Protein AF-A0A5J4QB96-F1 (afdb_monomer)

Foldseek 3Di:
DPCVPVDDLLVLLLQQLADFEPVCCVVPVDHRDYPVCLVVSCVSCVVVVFAFPDDPRTGTFGDLNNLVVVLVVLLCVLLVLLLVCCVVVLDDLVRSCCLLCLLDDPVVVVVLVVVCVVVVDSNVSSVVSSVVLSVVSNVQLVVLSVVCVVCSVVSNDDDHSLCPGDPSNNVSSVVSVVCCVPGPCPDPVNVVVVVLVCVLLVVQLVLQLVLLVCVVDPSSVVNVVPQDPVQPLVDPDSVSNSVSSVVRSVPDDPVRSVVVSCVVVVVDDPDD

Nearest PDB structures (foldseek):
  7tu0-assembly1_A-2  TM=8.876E-01  e=1.861E-13  Leeuwenhoekiella blandensis MED217
  7tu3-assembly1_A-2  TM=8.914E-01  e=2.725E-13  Leeuwenhoekiella blandensis MED217
  7tu2-assembly1_A-2  TM=8.837E-01  e=3.297E-13  Leeuwenhoekiella blandensis MED217
  7tu4-assembly1_B  TM=8.852E-01  e=8.152E-13  Leeuwenhoekiella blandensis MED217
  7tu2-assembly1_C-2  TM=8.943E-01  e=1.666E-12  Leeuwenhoekiella blandensis MED217

Organism: NCBI:txid433724

Structure (mmCIF, N/CA/C/O backbone):
data_AF-A0A5J4QB96-F1
#
_entry.id   AF-A0A5J4QB96-F1
#
loop_
_atom_site.group_PDB
_atom_site.id
_atom_site.type_symbol
_atom_site.label_atom_id
_atom_site.label_alt_id
_atom_site.label_comp_id
_atom_site.label_asym_id
_atom_site.label_entity_id
_atom_site.label_seq_id
_atom_site.pdbx_PDB_ins_code
_atom_site.Cartn_x
_atom_site.Cartn_y
_atom_site.Cartn_z
_atom_site.occupancy
_atom_site.B_iso_or_equiv
_atom_site.auth_seq_id
_atom_site.auth_comp_id
_atom_site.auth_asym_id
_atom_site.auth_atom_id
_atom_site.pdbx_PDB_model_num
ATOM 1 N N . ARG A 1 1 ? 14.799 -15.081 -15.236 1.00 65.19 1 ARG A N 1
ATOM 2 C CA . ARG A 1 1 ? 14.254 -16.469 -15.200 1.00 65.19 1 ARG A CA 1
ATOM 3 C C . ARG A 1 1 ? 12.841 -16.424 -15.774 1.00 65.19 1 ARG A C 1
ATOM 5 O O . ARG A 1 1 ? 12.108 -15.531 -15.367 1.00 65.19 1 ARG A O 1
ATOM 12 N N . LYS A 1 2 ? 12.456 -17.308 -16.711 1.00 74.94 2 LYS A N 1
ATOM 13 C CA . LYS A 1 2 ? 11.069 -17.323 -17.225 1.00 74.94 2 LYS A CA 1
ATOM 14 C C . LYS A 1 2 ? 10.100 -17.589 -16.063 1.00 74.94 2 LYS A C 1
ATOM 16 O O . LYS A 1 2 ? 10.337 -18.520 -15.301 1.00 74.94 2 LYS A O 1
ATOM 21 N N . GLY A 1 3 ? 9.071 -16.753 -15.917 1.00 73.81 3 GLY A N 1
ATOM 22 C CA . GLY A 1 3 ? 8.056 -16.867 -14.859 1.00 73.81 3 GLY A CA 1
ATOM 23 C C . GLY A 1 3 ? 8.421 -16.263 -13.495 1.00 73.81 3 GLY A C 1
ATOM 24 O O . GLY A 1 3 ? 7.620 -16.364 -12.570 1.00 73.81 3 GLY A O 1
ATOM 25 N N . GLY A 1 4 ? 9.592 -15.630 -13.340 1.00 85.81 4 GLY A N 1
ATOM 26 C CA . GLY A 1 4 ? 9.966 -14.948 -12.091 1.00 85.81 4 GLY A CA 1
ATOM 27 C C . GLY A 1 4 ? 9.923 -15.873 -10.866 1.00 85.81 4 GLY A C 1
ATOM 28 O O . GLY A 1 4 ? 10.637 -16.875 -10.828 1.00 85.81 4 GLY A O 1
ATOM 29 N N . PHE A 1 5 ? 9.088 -15.528 -9.879 1.00 87.50 5 PHE A N 1
ATOM 30 C CA . PHE A 1 5 ? 8.852 -16.320 -8.661 1.00 87.50 5 PHE A CA 1
ATOM 31 C C . PHE A 1 5 ? 7.922 -17.530 -8.856 1.00 87.50 5 PHE A C 1
ATOM 33 O O . PHE A 1 5 ? 7.847 -18.361 -7.958 1.00 87.50 5 PHE A O 1
ATOM 40 N N . ALA A 1 6 ? 7.226 -17.638 -9.995 1.00 88.75 6 ALA A N 1
ATOM 41 C CA . ALA A 1 6 ? 6.306 -18.736 -10.318 1.00 88.75 6 ALA A CA 1
ATOM 42 C C . ALA A 1 6 ? 5.263 -19.024 -9.213 1.00 88.75 6 ALA A C 1
ATOM 44 O O . ALA A 1 6 ? 5.075 -20.162 -8.785 1.00 88.75 6 ALA A O 1
ATOM 45 N N . MET A 1 7 ? 4.593 -17.971 -8.734 1.00 93.44 7 MET A N 1
ATOM 46 C CA . MET A 1 7 ? 3.523 -18.083 -7.737 1.00 93.44 7 MET A CA 1
ATOM 47 C C . MET A 1 7 ? 2.232 -18.649 -8.340 1.00 93.44 7 MET A C 1
ATOM 49 O O . MET A 1 7 ? 2.033 -18.629 -9.556 1.00 93.44 7 MET A O 1
ATOM 53 N N . THR A 1 8 ? 1.321 -19.113 -7.479 1.00 95.94 8 THR A N 1
ATOM 54 C CA . THR A 1 8 ? -0.014 -19.535 -7.926 1.00 95.94 8 THR A CA 1
ATOM 55 C C . THR A 1 8 ? -0.787 -18.359 -8.521 1.00 95.94 8 THR A C 1
ATOM 57 O O . THR A 1 8 ? -0.638 -17.213 -8.088 1.00 95.94 8 THR A O 1
ATOM 60 N N . TYR A 1 9 ? -1.651 -18.640 -9.494 1.00 97.12 9 TYR A N 1
ATOM 61 C CA . TYR A 1 9 ? -2.444 -17.606 -10.156 1.00 97.12 9 TYR A CA 1
ATOM 62 C C . TYR A 1 9 ? -3.369 -16.877 -9.186 1.00 97.12 9 TYR A C 1
ATOM 64 O O . TYR A 1 9 ? -3.455 -15.654 -9.246 1.00 97.12 9 TYR A O 1
ATOM 72 N N . SER A 1 10 ? -3.986 -17.583 -8.235 1.00 96.88 10 SER A N 1
ATOM 73 C CA . SER A 1 10 ? -4.825 -16.953 -7.210 1.00 96.88 10 SER A CA 1
ATOM 74 C C . SER A 1 10 ? -4.034 -15.960 -6.353 1.00 96.88 10 SER A C 1
ATOM 76 O O . SER A 1 10 ? -4.537 -14.877 -6.063 1.00 96.88 10 SER A O 1
ATOM 78 N N . THR A 1 11 ? -2.779 -16.276 -6.000 1.00 96.75 11 THR A N 1
ATOM 79 C CA . THR A 1 11 ? -1.895 -15.330 -5.300 1.00 96.75 11 THR A CA 1
ATOM 80 C C . THR A 1 11 ? -1.638 -14.090 -6.156 1.00 96.75 11 THR A C 1
ATOM 82 O O . THR A 1 11 ? -1.860 -12.977 -5.681 1.00 96.75 11 THR A O 1
ATOM 85 N N . LEU A 1 12 ? -1.244 -14.265 -7.424 1.00 96.44 12 LEU A N 1
ATOM 86 C CA . LEU A 1 12 ? -0.987 -13.152 -8.349 1.00 96.44 12 LEU A CA 1
ATOM 87 C C . LEU A 1 12 ? -2.226 -12.269 -8.536 1.00 96.44 12 LEU A C 1
ATOM 89 O O . LEU A 1 12 ? -2.142 -11.054 -8.417 1.00 96.44 12 LEU A O 1
ATOM 93 N N . ALA A 1 13 ? -3.395 -12.863 -8.760 1.00 97.12 13 ALA A N 1
ATOM 94 C CA . ALA A 1 13 ? -4.631 -12.114 -8.941 1.00 97.12 13 ALA A CA 1
ATOM 95 C C . ALA A 1 13 ? -5.070 -11.377 -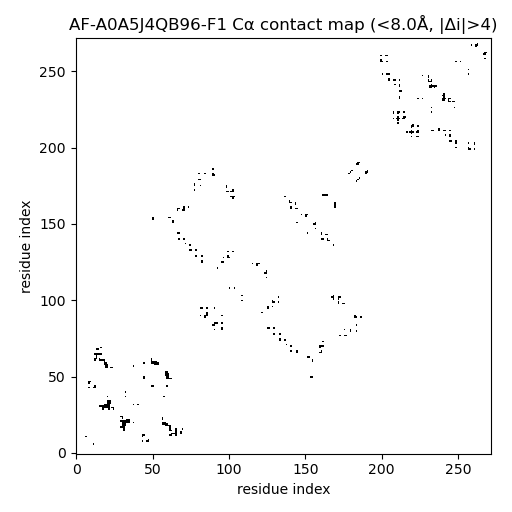7.666 1.00 97.12 13 ALA A C 1
ATOM 97 O O . ALA A 1 13 ? -5.629 -10.286 -7.753 1.00 97.12 13 ALA A O 1
ATOM 98 N N . SER A 1 14 ? -4.797 -11.936 -6.480 1.00 97.00 14 SER A N 1
ATOM 99 C CA . SER A 1 14 ? -5.191 -11.327 -5.203 1.00 97.00 14 SER A CA 1
ATOM 100 C C . SER A 1 14 ? -4.409 -10.063 -4.832 1.00 97.00 14 SER A C 1
ATOM 102 O O . SER A 1 14 ? -4.922 -9.254 -4.062 1.00 97.00 14 SER A O 1
ATOM 104 N N . ILE A 1 15 ? -3.207 -9.865 -5.387 1.00 95.81 15 ILE A N 1
ATOM 105 C CA . ILE A 1 15 ? -2.390 -8.665 -5.138 1.00 95.81 15 ILE A CA 1
ATOM 106 C C . ILE A 1 15 ? -2.622 -7.555 -6.175 1.00 95.81 15 ILE A C 1
ATOM 108 O O . ILE A 1 15 ? -2.236 -6.408 -5.954 1.00 95.81 15 ILE A O 1
ATOM 112 N N . VAL A 1 16 ? -3.286 -7.853 -7.299 1.00 96.31 16 VAL A N 1
ATOM 113 C CA . VAL A 1 16 ? -3.566 -6.861 -8.347 1.00 96.31 16 VAL A CA 1
ATOM 114 C C . VAL A 1 16 ? -4.832 -6.070 -8.001 1.00 96.31 16 VAL A C 1
ATOM 116 O O . VAL A 1 16 ? -5.947 -6.384 -8.419 1.00 96.31 16 VAL A O 1
ATOM 119 N N . LYS A 1 17 ? -4.641 -4.989 -7.236 1.00 94.94 17 LYS A N 1
ATOM 120 C CA . LYS A 1 17 ? -5.702 -4.071 -6.772 1.00 94.94 17 LYS A CA 1
ATOM 121 C C . LYS A 1 17 ? -6.470 -3.380 -7.909 1.00 94.94 17 LYS A C 1
ATOM 123 O O . LYS A 1 17 ? -7.664 -3.086 -7.793 1.00 94.94 17 LYS A O 1
ATOM 128 N N . TYR A 1 18 ? -5.780 -3.117 -9.013 1.00 95.12 18 TYR A N 1
ATOM 129 C CA . TYR A 1 18 ? -6.282 -2.380 -10.170 1.00 95.12 18 TYR A CA 1
ATOM 130 C C . TYR A 1 18 ? -6.051 -3.216 -11.433 1.00 95.12 18 TYR A C 1
ATOM 132 O O . TYR A 1 18 ? -5.072 -2.984 -12.122 1.00 95.12 18 TYR A O 1
ATOM 140 N N . PRO A 1 19 ? -6.885 -4.227 -11.733 1.00 95.38 19 PRO A N 1
ATOM 141 C CA . PRO A 1 19 ? -6.618 -5.234 -12.770 1.00 95.38 19 PRO A CA 1
ATOM 142 C C . PRO A 1 19 ? -6.829 -4.697 -14.193 1.00 95.38 19 PRO A C 1
ATOM 144 O O . PRO A 1 19 ? -7.669 -5.175 -14.959 1.00 95.38 19 PRO A O 1
ATOM 147 N N . PHE A 1 20 ? -6.070 -3.666 -14.542 1.00 94.75 20 PHE A N 1
ATOM 148 C CA . PHE A 1 20 ? -6.093 -3.018 -15.834 1.00 94.75 20 PHE A CA 1
ATOM 149 C C . PHE A 1 20 ? -4.745 -2.398 -16.198 1.00 94.75 20 PHE A C 1
ATOM 151 O O . PHE A 1 20 ? -3.929 -2.074 -15.331 1.00 94.75 20 PHE A O 1
ATOM 158 N N . SER A 1 21 ? -4.556 -2.262 -17.509 1.00 95.00 21 SER A N 1
ATOM 159 C CA . SER A 1 21 ? -3.314 -1.830 -18.146 1.00 95.00 21 SER A CA 1
ATOM 160 C C . SER A 1 21 ? -2.963 -0.378 -17.835 1.00 95.00 21 SER A C 1
ATOM 162 O O . SER A 1 21 ? -3.843 0.485 -17.752 1.00 95.00 21 SER A O 1
ATOM 164 N N . SER A 1 22 ? -1.661 -0.094 -17.774 1.00 93.62 22 SER A N 1
ATOM 165 C CA . SER A 1 22 ? -1.110 1.262 -17.702 1.00 93.62 22 SER A CA 1
ATOM 166 C C . SER A 1 22 ? -1.574 2.172 -18.845 1.00 93.62 22 SER A C 1
ATOM 168 O O . SER A 1 22 ? -1.573 3.386 -18.678 1.00 93.62 22 SER A O 1
ATOM 170 N N . CYS A 1 23 ? -2.044 1.637 -19.979 1.00 90.38 23 CYS A N 1
ATOM 171 C CA . CYS A 1 23 ? -2.667 2.441 -21.040 1.00 90.38 23 CYS A CA 1
ATOM 172 C C . CYS A 1 23 ? -3.937 3.187 -20.595 1.00 90.38 23 CYS A C 1
ATOM 174 O O . CYS A 1 23 ? -4.327 4.159 -21.230 1.00 90.38 23 CYS A O 1
ATOM 176 N N . LEU A 1 24 ? -4.603 2.751 -19.520 1.00 86.25 24 LEU A N 1
ATOM 177 C CA . LEU A 1 24 ? -5.760 3.458 -18.954 1.00 86.25 24 LEU A CA 1
ATOM 178 C C . LEU A 1 24 ? -5.365 4.523 -17.930 1.00 86.25 24 LEU A C 1
ATOM 180 O O . LEU A 1 24 ? -6.243 5.230 -17.429 1.00 86.25 24 LEU A O 1
ATOM 184 N N . ALA A 1 25 ? -4.070 4.654 -17.628 1.00 81.31 25 ALA A N 1
ATOM 185 C CA . ALA A 1 25 ? -3.594 5.535 -16.573 1.00 81.31 25 ALA A CA 1
ATOM 186 C C . ALA A 1 25 ? -3.771 7.034 -16.892 1.00 81.31 25 ALA A C 1
ATOM 188 O O . ALA A 1 25 ? -3.778 7.861 -15.986 1.00 81.31 25 ALA A O 1
ATOM 189 N N . GLU A 1 26 ? -3.979 7.406 -18.161 1.00 72.25 26 GLU A N 1
ATOM 190 C CA . GLU A 1 26 ? -4.252 8.803 -18.545 1.00 72.25 26 GLU A CA 1
ATOM 191 C C . GLU A 1 26 ? -5.552 9.339 -17.926 1.00 72.25 26 GLU A C 1
ATOM 193 O O . GLU A 1 26 ? -5.624 10.498 -17.529 1.00 72.25 26 GLU A O 1
ATOM 198 N N . ASN A 1 27 ? -6.571 8.481 -17.802 1.00 71.44 27 ASN A N 1
ATOM 199 C CA . ASN A 1 27 ? -7.873 8.836 -17.226 1.00 71.44 27 ASN A CA 1
ATOM 200 C C . ASN A 1 27 ? -8.067 8.281 -15.805 1.00 71.44 27 ASN A C 1
ATOM 202 O O . ASN A 1 27 ? -9.060 8.595 -15.146 1.00 71.44 27 ASN A O 1
ATOM 206 N N . GLN A 1 28 ? -7.156 7.424 -15.335 1.00 74.56 28 GLN A N 1
ATOM 207 C CA . GLN A 1 28 ? -7.205 6.795 -14.017 1.00 74.56 28 GLN A CA 1
ATOM 208 C C . GLN A 1 28 ? -5.838 6.889 -13.342 1.00 74.56 28 GLN A C 1
ATOM 210 O O . GLN A 1 28 ? -4.862 6.359 -13.840 1.00 74.56 28 GLN A O 1
ATOM 215 N N . LEU A 1 29 ? -5.754 7.481 -12.151 1.00 81.31 29 LEU A N 1
ATOM 216 C CA . LEU A 1 29 ? -4.469 7.718 -11.469 1.00 81.31 29 LEU A CA 1
ATOM 217 C C . LEU A 1 29 ? -3.675 6.450 -11.083 1.00 81.31 29 LEU A C 1
ATOM 219 O O . LEU A 1 29 ? -2.564 6.558 -10.572 1.00 81.31 29 LEU A O 1
ATOM 223 N N . LYS A 1 30 ? -4.244 5.253 -11.243 1.00 92.25 30 LYS A N 1
ATOM 224 C CA . LYS A 1 30 ? -3.665 3.978 -10.795 1.00 92.25 30 LYS A CA 1
ATOM 225 C C . LYS A 1 30 ? -3.877 2.919 -11.863 1.00 92.25 30 LYS A C 1
ATOM 227 O O . LYS A 1 30 ? -4.823 3.044 -12.621 1.00 92.25 30 LYS A O 1
ATOM 232 N N . PHE A 1 31 ? -3.045 1.886 -11.882 1.00 95.12 31 PHE A N 1
ATOM 233 C CA . PHE A 1 31 ? -3.137 0.702 -12.744 1.00 95.12 31 PHE A CA 1
ATOM 234 C C . PHE A 1 31 ? -2.452 -0.477 -12.034 1.00 95.12 31 PHE A C 1
ATOM 236 O O . PHE A 1 31 ? -1.850 -0.283 -10.976 1.00 95.12 31 PHE A O 1
ATOM 243 N N . GLY A 1 32 ? -2.583 -1.696 -12.557 1.00 95.31 32 GLY A N 1
ATOM 244 C CA . GLY A 1 32 ? -2.070 -2.904 -11.888 1.00 95.31 32 GLY A CA 1
ATOM 245 C C . GLY A 1 32 ? -0.970 -3.637 -12.634 1.00 95.31 32 GLY A C 1
ATOM 246 O O . GLY A 1 32 ? -0.305 -4.475 -12.034 1.00 95.31 32 GLY A O 1
ATOM 247 N N . PHE A 1 33 ? -0.785 -3.349 -13.919 1.00 95.06 33 PHE A N 1
ATOM 248 C CA . PHE A 1 33 ? 0.274 -3.935 -14.736 1.00 95.06 33 PHE A CA 1
ATOM 249 C C . PHE A 1 33 ? 0.631 -3.013 -15.904 1.00 95.06 33 PHE A C 1
ATOM 251 O O . PHE A 1 33 ? -0.227 -2.279 -16.409 1.00 95.06 33 PHE A O 1
ATOM 258 N N . PHE A 1 34 ? 1.896 -3.043 -16.325 1.00 95.19 34 PHE A N 1
ATOM 259 C CA . PHE A 1 34 ? 2.334 -2.338 -17.524 1.00 95.19 34 PHE A CA 1
ATOM 260 C C . PHE A 1 34 ? 1.876 -3.070 -18.790 1.00 95.19 34 PHE A C 1
ATOM 262 O O . PHE A 1 34 ? 1.412 -4.212 -18.742 1.00 95.19 34 PHE A O 1
ATOM 269 N N . THR A 1 35 ? 2.017 -2.414 -19.942 1.00 93.50 35 THR A N 1
ATOM 270 C CA . THR A 1 35 ? 1.703 -3.019 -21.245 1.00 93.50 35 THR A CA 1
ATOM 271 C C . THR A 1 35 ? 2.535 -4.271 -21.527 1.00 93.50 35 THR A C 1
ATOM 273 O O . THR A 1 35 ? 2.031 -5.213 -22.132 1.00 93.50 35 THR A O 1
ATOM 276 N N . SER A 1 36 ? 3.776 -4.323 -21.040 1.00 93.12 36 SER A N 1
ATOM 277 C CA . SER A 1 36 ? 4.671 -5.490 -21.100 1.00 93.12 36 SER A CA 1
ATOM 278 C C . SER A 1 36 ? 4.141 -6.718 -20.347 1.00 93.12 36 SER A C 1
ATOM 280 O O . SER A 1 36 ? 4.423 -7.849 -20.745 1.00 93.12 36 SER A O 1
ATOM 282 N N . GLU A 1 37 ? 3.310 -6.531 -19.318 1.00 94.19 37 GLU A N 1
ATOM 283 C CA . GLU A 1 37 ? 2.705 -7.620 -18.544 1.00 94.19 37 GLU A CA 1
ATOM 284 C C . GLU A 1 37 ? 1.277 -7.988 -18.985 1.00 94.19 37 GLU A C 1
ATOM 286 O O . GLU A 1 37 ? 0.687 -8.908 -18.412 1.00 94.19 37 GLU A O 1
ATOM 291 N N . GLU A 1 38 ? 0.708 -7.343 -20.011 1.00 94.62 38 GLU A N 1
ATOM 292 C CA . GLU A 1 38 ? -0.684 -7.577 -20.432 1.00 94.62 38 GLU A CA 1
ATOM 293 C C . GLU A 1 38 ? -0.981 -9.037 -20.785 1.00 94.62 38 GLU A C 1
ATOM 295 O O . GLU A 1 38 ? -2.008 -9.576 -20.368 1.00 94.62 38 GLU A O 1
ATOM 300 N N . ASP A 1 39 ? -0.102 -9.687 -21.549 1.00 94.38 39 ASP A N 1
ATOM 301 C CA . ASP A 1 39 ? -0.280 -11.092 -21.931 1.00 94.38 39 ASP A CA 1
ATOM 302 C C . ASP A 1 39 ? -0.139 -12.023 -20.717 1.00 94.38 39 ASP A C 1
ATOM 304 O O . ASP A 1 39 ? -0.901 -12.981 -20.570 1.00 94.38 39 ASP A O 1
ATOM 308 N N . SER A 1 40 ? 0.788 -11.707 -19.806 1.00 94.56 40 SER A N 1
ATOM 309 C CA . SER A 1 40 ? 0.992 -12.471 -18.571 1.00 94.56 40 SER A CA 1
ATOM 310 C C . SER A 1 40 ? -0.230 -12.383 -17.658 1.00 94.56 40 SER A C 1
ATOM 312 O O . SER A 1 40 ? -0.713 -13.406 -17.171 1.00 94.56 40 SER A O 1
ATOM 314 N N . PHE A 1 41 ? -0.773 -11.180 -17.453 1.00 95.81 41 PHE A N 1
ATOM 315 C CA . PHE A 1 41 ? -1.965 -11.002 -16.629 1.00 95.81 41 PHE A CA 1
ATOM 316 C C . PHE A 1 41 ? -3.217 -11.574 -17.296 1.00 95.81 41 PHE A C 1
ATOM 318 O O . PHE A 1 41 ? -4.050 -12.155 -16.608 1.00 95.81 41 PHE A O 1
ATOM 325 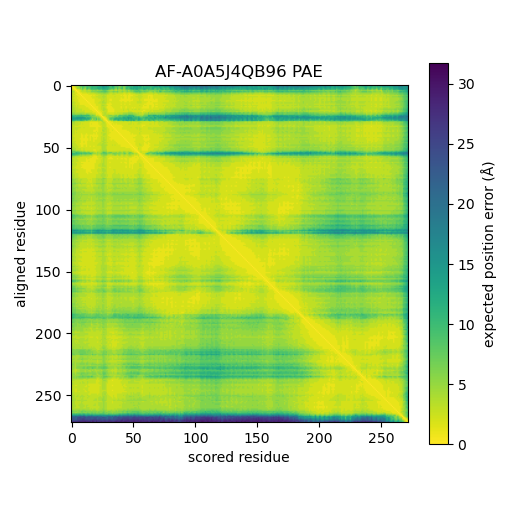N N . ARG A 1 42 ? -3.343 -11.478 -18.628 1.00 96.31 42 ARG A N 1
ATOM 326 C CA . ARG A 1 42 ? -4.429 -12.125 -19.382 1.00 96.31 42 ARG A CA 1
ATOM 327 C C . ARG A 1 42 ? -4.463 -13.629 -19.132 1.00 96.31 42 ARG A C 1
ATOM 329 O O . ARG A 1 42 ? -5.525 -14.146 -18.829 1.00 96.31 42 ARG A O 1
ATOM 336 N N . CYS A 1 43 ? -3.310 -14.295 -19.171 1.00 95.94 43 CYS A N 1
ATOM 337 C CA . CYS A 1 43 ? -3.209 -15.720 -18.855 1.00 95.94 43 CYS A CA 1
ATOM 338 C C . CYS A 1 43 ? -3.737 -16.037 -17.442 1.00 95.94 43 CYS A C 1
ATOM 340 O O . CYS A 1 43 ? -4.571 -16.923 -17.273 1.00 95.94 43 CYS A O 1
ATOM 342 N N . VAL A 1 44 ? -3.317 -15.261 -16.435 1.00 96.81 44 VAL A N 1
ATOM 343 C CA . VAL A 1 44 ? -3.792 -15.410 -15.046 1.00 96.81 44 VAL A CA 1
ATOM 344 C C . VAL A 1 44 ? -5.301 -15.173 -14.937 1.00 96.81 44 VAL A C 1
ATOM 346 O O . VAL A 1 44 ? -6.002 -15.933 -14.272 1.00 96.81 44 VAL A O 1
ATOM 349 N N . ALA A 1 45 ? -5.800 -14.110 -15.565 1.00 97.06 45 ALA A N 1
ATOM 350 C CA . ALA A 1 45 ? -7.197 -13.706 -15.500 1.00 97.06 45 ALA A CA 1
ATOM 351 C C . ALA A 1 45 ? -8.122 -14.719 -16.184 1.00 97.06 45 ALA A C 1
ATOM 353 O O . ALA A 1 45 ? -9.144 -15.082 -15.604 1.00 97.06 45 ALA A O 1
ATOM 354 N N . ASP A 1 46 ? -7.746 -15.195 -17.371 1.00 96.62 46 ASP A N 1
ATOM 355 C CA . ASP A 1 46 ? -8.529 -16.151 -18.152 1.00 96.62 46 ASP A CA 1
ATOM 356 C C . ASP A 1 46 ? -8.591 -17.517 -17.446 1.00 96.62 46 ASP A C 1
ATOM 358 O O . ASP A 1 46 ? -9.673 -18.087 -17.325 1.00 96.62 46 ASP A O 1
ATOM 362 N N . GLU A 1 47 ? -7.472 -18.004 -16.893 1.00 97.81 47 GLU A N 1
ATOM 363 C CA . GLU A 1 47 ? -7.427 -19.272 -16.143 1.00 97.81 47 GLU A CA 1
ATOM 364 C C . GLU A 1 47 ? -8.291 -19.229 -14.871 1.00 97.81 47 GLU A C 1
ATOM 366 O O . GLU A 1 47 ? -8.933 -20.212 -14.505 1.00 97.81 47 GLU A O 1
ATOM 371 N N . LEU A 1 48 ? -8.343 -18.079 -14.193 1.00 97.25 48 LEU A N 1
ATOM 372 C CA . LEU A 1 48 ? -9.179 -17.887 -13.004 1.00 97.25 48 LEU A CA 1
ATOM 373 C C . LEU A 1 48 ? -10.631 -17.508 -13.330 1.00 97.25 48 LEU A C 1
ATOM 375 O O . LEU A 1 48 ? -11.439 -17.367 -12.411 1.00 97.25 48 LEU A O 1
ATOM 379 N N . GLY A 1 49 ? -10.968 -17.306 -14.607 1.00 96.69 49 GLY A N 1
ATOM 380 C CA . GLY A 1 49 ? -12.301 -16.884 -15.033 1.00 96.69 49 GLY A CA 1
ATOM 381 C C . GLY A 1 49 ? -12.682 -15.472 -14.576 1.00 96.69 49 GLY A C 1
ATOM 382 O O . GLY A 1 49 ? -13.855 -15.208 -14.307 1.00 96.69 49 GLY A O 1
ATOM 383 N N . LEU A 1 50 ? -11.715 -14.555 -14.458 1.00 96.94 50 LEU A N 1
ATOM 384 C CA . LEU A 1 50 ? -12.005 -13.161 -14.122 1.00 96.94 50 LEU A CA 1
ATOM 385 C C . LEU A 1 50 ? -12.823 -12.494 -15.232 1.00 96.94 50 LEU A C 1
ATOM 387 O O . LEU A 1 50 ? -12.525 -12.610 -16.421 1.00 96.94 50 LEU A O 1
ATOM 391 N N . LEU A 1 51 ? -13.843 -11.730 -14.839 1.00 96.38 51 LEU A N 1
ATOM 392 C CA . LEU A 1 51 ? -14.726 -11.060 -15.789 1.00 96.38 51 LEU A CA 1
ATOM 393 C C . LEU A 1 51 ? -13.968 -9.977 -16.557 1.00 96.38 51 LEU A C 1
ATOM 395 O O . LEU A 1 51 ? -13.466 -9.013 -15.976 1.00 96.38 51 LEU A O 1
ATOM 399 N N . LYS A 1 52 ? -13.911 -10.118 -17.879 1.00 96.06 52 LYS A N 1
ATOM 400 C CA . LYS A 1 52 ? -13.300 -9.129 -18.763 1.00 96.06 52 LYS A CA 1
ATOM 401 C C . LYS A 1 52 ? -14.244 -7.945 -18.962 1.00 96.06 52 LYS A C 1
ATOM 403 O O . LYS A 1 52 ? -15.311 -8.094 -19.547 1.00 96.06 52 LYS A O 1
ATOM 408 N N . LEU A 1 53 ? -13.835 -6.767 -18.496 1.00 93.00 53 LEU A N 1
ATOM 409 C CA . LEU A 1 53 ? -14.614 -5.529 -18.615 1.00 93.00 53 LEU A CA 1
ATOM 410 C C . LEU A 1 53 ? -14.245 -4.734 -19.874 1.00 93.00 53 LEU A C 1
ATOM 412 O O . LEU A 1 53 ? -15.076 -4.005 -20.404 1.00 93.00 53 LEU A O 1
ATOM 416 N N . SER A 1 54 ? -13.002 -4.860 -20.353 1.00 91.88 54 SER A N 1
ATOM 417 C CA . SER A 1 54 ? -12.544 -4.271 -21.617 1.00 91.88 54 SER A CA 1
ATOM 418 C C . SER A 1 54 ? -11.485 -5.140 -22.298 1.00 91.88 54 SER A C 1
ATOM 420 O O . SER A 1 54 ? -10.608 -5.717 -21.650 1.00 91.88 54 SER A O 1
ATOM 422 N N . GLY A 1 55 ? -11.577 -5.216 -23.628 1.00 86.00 55 GLY A N 1
ATOM 423 C CA . GLY A 1 55 ? -10.637 -5.908 -24.510 1.00 86.00 55 GLY A CA 1
ATOM 424 C C . GLY A 1 55 ? -9.328 -5.155 -24.714 1.00 86.00 55 GLY A C 1
ATOM 425 O O . GLY A 1 55 ? -8.262 -5.740 -24.537 1.00 86.00 55 GLY A O 1
ATOM 426 N N . GLN A 1 56 ? -9.435 -3.880 -25.090 1.00 86.44 56 GLN A N 1
ATOM 427 C CA . GLN A 1 56 ? -8.323 -2.963 -25.321 1.00 86.44 56 GLN A CA 1
ATOM 428 C C . GLN A 1 56 ? -8.774 -1.521 -25.011 1.00 86.44 56 GLN A C 1
ATOM 430 O O . GLN A 1 56 ? -9.757 -1.068 -25.596 1.00 86.44 56 GLN A O 1
ATOM 435 N N . PRO A 1 57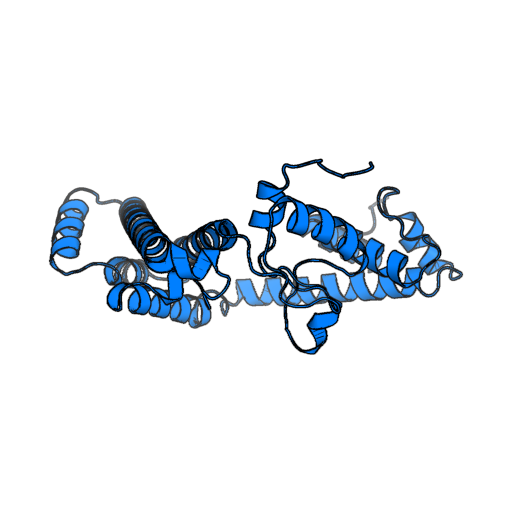 ? -8.085 -0.801 -24.110 1.00 86.88 57 PRO A N 1
ATOM 436 C CA . PRO A 1 57 ? -7.048 -1.317 -23.219 1.00 86.88 57 PRO A CA 1
ATOM 437 C C . PRO A 1 57 ? -7.576 -2.417 -22.284 1.00 86.88 57 PRO A C 1
ATOM 439 O O . PRO A 1 57 ? -8.771 -2.459 -21.969 1.00 86.88 57 PRO A O 1
ATOM 442 N N . LEU A 1 58 ? -6.688 -3.321 -21.872 1.00 93.88 58 LEU A N 1
ATOM 443 C CA . LEU A 1 58 ? -7.043 -4.509 -21.103 1.00 93.88 58 LEU A CA 1
ATOM 444 C C . LEU A 1 58 ? -7.545 -4.138 -19.698 1.00 93.88 58 LEU A C 1
ATOM 446 O O . LEU A 1 58 ? -6.847 -3.448 -18.953 1.00 93.88 58 LEU A O 1
ATOM 450 N N . LYS A 1 59 ? -8.743 -4.612 -19.327 1.00 94.94 59 LYS A N 1
ATOM 451 C CA . LYS A 1 59 ? -9.344 -4.394 -18.000 1.00 94.94 59 LYS A CA 1
ATOM 452 C C . LYS A 1 59 ? -10.215 -5.574 -17.587 1.00 94.94 59 LYS A C 1
ATOM 454 O O . LYS A 1 59 ? -11.077 -6.009 -18.351 1.00 94.94 59 LYS A O 1
ATOM 459 N N . TYR A 1 60 ? -10.049 -6.009 -16.346 1.00 96.12 60 TYR A N 1
ATOM 460 C CA . TYR A 1 60 ? -10.841 -7.060 -15.715 1.00 96.12 60 TYR A CA 1
ATOM 461 C C . TYR A 1 60 ? -11.555 -6.546 -14.462 1.00 96.12 60 TYR A C 1
ATOM 463 O O . TYR A 1 60 ? -11.269 -5.456 -13.963 1.00 96.12 60 TYR A O 1
ATOM 471 N N . ALA A 1 61 ? -12.502 -7.329 -13.957 1.00 96.06 61 ALA A N 1
ATOM 472 C CA . ALA A 1 61 ? -12.996 -7.194 -12.597 1.00 96.06 61 ALA A CA 1
ATOM 473 C C . ALA A 1 61 ? -11.917 -7.641 -11.596 1.00 96.06 61 ALA A C 1
ATOM 475 O O . ALA A 1 61 ? -11.013 -8.414 -11.925 1.00 96.06 61 ALA A O 1
ATOM 476 N N . ARG A 1 62 ? -12.006 -7.145 -10.358 1.00 96.44 62 ARG A N 1
ATOM 477 C CA . ARG A 1 62 ? -11.103 -7.547 -9.272 1.00 96.44 62 ARG A CA 1
ATOM 478 C C . ARG A 1 62 ? -11.315 -9.015 -8.919 1.00 96.44 62 ARG A C 1
ATOM 480 O O . ARG A 1 62 ? -12.446 -9.490 -8.868 1.00 96.44 62 ARG A O 1
ATOM 487 N N . HIS A 1 63 ? -10.227 -9.708 -8.594 1.00 97.50 63 HIS A N 1
ATOM 488 C CA . HIS A 1 63 ? -10.329 -11.000 -7.927 1.00 97.50 63 HIS A CA 1
ATOM 489 C C . HIS A 1 63 ? -10.950 -10.801 -6.527 1.00 97.50 63 HIS A C 1
ATOM 491 O O . HIS A 1 63 ? -10.532 -9.876 -5.827 1.00 97.50 63 HIS A O 1
ATOM 497 N N . PRO A 1 64 ? -11.885 -11.653 -6.058 1.00 97.56 64 PRO A N 1
ATOM 498 C CA . PRO A 1 64 ? -12.586 -11.444 -4.785 1.00 97.56 64 PRO A CA 1
ATOM 499 C C . PRO A 1 64 ? -11.663 -11.217 -3.579 1.00 97.56 64 PRO A C 1
ATOM 501 O O . PRO A 1 64 ? -11.909 -10.347 -2.750 1.00 97.56 64 PRO A O 1
ATOM 504 N N . LEU A 1 65 ? -10.548 -11.949 -3.503 1.00 97.50 65 LEU A N 1
ATOM 505 C CA . LEU A 1 65 ? -9.592 -11.814 -2.395 1.00 97.50 65 LEU A CA 1
ATOM 506 C C . LEU A 1 65 ? -8.880 -10.451 -2.335 1.00 97.50 65 LEU A C 1
ATOM 508 O O . LEU A 1 65 ? -8.390 -10.095 -1.268 1.00 97.50 65 LEU A O 1
ATOM 512 N N . VAL A 1 66 ? -8.872 -9.663 -3.418 1.00 97.69 66 VAL A N 1
ATOM 513 C CA . VAL A 1 66 ? -8.314 -8.296 -3.416 1.00 97.69 66 VAL A CA 1
ATOM 514 C C . VAL A 1 66 ? -8.995 -7.436 -2.354 1.00 97.69 66 VAL A C 1
ATOM 516 O O . VAL A 1 66 ? -8.324 -6.661 -1.684 1.00 97.69 66 VAL A O 1
ATOM 519 N N . TYR A 1 67 ? -10.308 -7.590 -2.155 1.00 98.19 67 TYR A N 1
ATOM 520 C CA . TYR A 1 67 ? -11.053 -6.808 -1.164 1.00 98.19 67 TYR A CA 1
ATOM 521 C C . TYR A 1 67 ? -10.613 -7.108 0.274 1.00 98.19 67 TYR A C 1
ATOM 523 O O . TYR A 1 67 ? -10.623 -6.216 1.117 1.00 98.19 67 TYR A O 1
ATOM 531 N N . LEU A 1 68 ? -10.193 -8.346 0.552 1.00 98.12 68 LEU A N 1
ATOM 532 C CA . LEU A 1 68 ? -9.662 -8.730 1.861 1.00 98.12 68 LEU A CA 1
ATOM 533 C C . LEU A 1 68 ? -8.235 -8.214 2.059 1.00 98.12 68 LEU A C 1
ATOM 535 O O . LEU A 1 68 ? -7.914 -7.742 3.145 1.00 98.12 68 LEU A O 1
ATOM 539 N N . VAL A 1 69 ? -7.402 -8.271 1.015 1.00 97.50 69 VAL A N 1
ATOM 540 C CA . VAL A 1 69 ? -6.044 -7.705 1.042 1.00 97.50 69 VAL A CA 1
ATOM 541 C C . VAL A 1 69 ? -6.105 -6.189 1.247 1.00 97.50 69 VAL A C 1
ATOM 543 O O . VAL A 1 69 ? -5.426 -5.672 2.124 1.00 97.50 69 VAL A O 1
ATOM 546 N N . GLU A 1 70 ? -6.969 -5.489 0.506 1.00 97.25 70 GLU A N 1
ATOM 547 C CA . GLU A 1 70 ? -7.203 -4.045 0.643 1.00 97.25 70 GLU A CA 1
ATOM 548 C C . GLU A 1 70 ? -7.699 -3.685 2.049 1.00 97.25 70 GLU A C 1
ATOM 550 O O . GLU A 1 70 ? -7.162 -2.775 2.668 1.00 97.25 70 GLU A O 1
ATOM 555 N N . ALA A 1 71 ? -8.663 -4.431 2.597 1.00 97.56 71 ALA A N 1
ATOM 556 C CA . ALA A 1 71 ? -9.143 -4.186 3.954 1.00 97.56 71 ALA A CA 1
ATOM 557 C C . ALA A 1 71 ? -8.068 -4.440 5.021 1.00 97.56 71 ALA A C 1
ATOM 559 O O . ALA A 1 71 ? -7.991 -3.699 5.997 1.00 97.56 71 ALA A O 1
ATOM 560 N N . ALA A 1 72 ? -7.238 -5.473 4.856 1.00 97.56 72 ALA A N 1
ATOM 561 C CA . ALA A 1 72 ? -6.131 -5.733 5.771 1.00 97.56 72 ALA A CA 1
ATOM 562 C C . ALA A 1 72 ? -5.104 -4.590 5.749 1.00 97.56 72 ALA A C 1
ATOM 564 O O . ALA A 1 72 ? -4.662 -4.154 6.811 1.00 97.56 72 ALA A O 1
ATOM 565 N N . ASP A 1 73 ? -4.775 -4.090 4.558 1.00 97.19 73 ASP A N 1
ATOM 566 C CA . ASP A 1 73 ? -3.876 -2.955 4.340 1.00 97.19 73 ASP A CA 1
ATOM 567 C C . ASP A 1 73 ? -4.400 -1.683 5.029 1.00 97.19 73 ASP A C 1
ATOM 569 O O . ASP A 1 73 ? -3.727 -1.105 5.884 1.00 97.19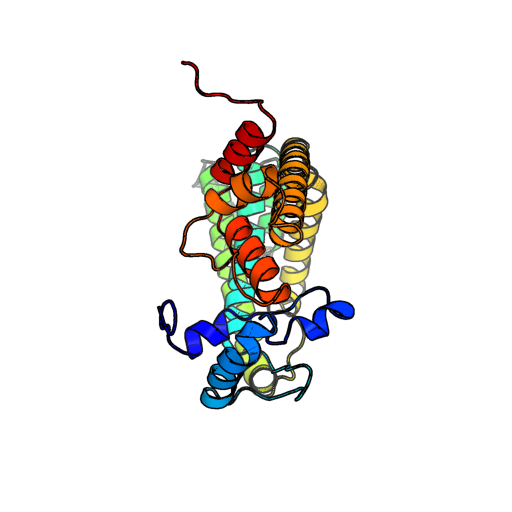 73 ASP A O 1
ATOM 573 N N . ASP A 1 74 ? -5.657 -1.325 4.753 1.00 96.38 74 ASP A N 1
ATOM 574 C CA . ASP A 1 74 ? -6.333 -0.154 5.321 1.00 96.38 74 ASP A CA 1
ATOM 575 C C . ASP A 1 74 ? -6.373 -0.205 6.866 1.00 96.38 74 ASP A C 1
ATOM 577 O O . ASP A 1 74 ? -6.049 0.776 7.542 1.00 96.38 74 ASP A O 1
ATOM 581 N N . ILE A 1 75 ? -6.724 -1.361 7.451 1.00 97.31 75 ILE A N 1
ATOM 582 C CA . ILE A 1 75 ? -6.767 -1.549 8.914 1.00 97.31 75 ILE A CA 1
ATOM 583 C C . ILE A 1 75 ? -5.378 -1.372 9.530 1.00 97.31 75 ILE A C 1
ATOM 585 O O . ILE A 1 75 ? -5.247 -0.704 10.560 1.00 97.31 75 ILE A O 1
ATOM 589 N N . CYS A 1 76 ? -4.359 -1.994 8.932 1.00 95.62 76 CYS A N 1
ATOM 590 C CA . CYS A 1 76 ? -2.994 -1.944 9.436 1.00 95.62 76 CYS A CA 1
ATOM 591 C C . CYS A 1 76 ? -2.463 -0.513 9.426 1.00 95.62 76 CYS A C 1
ATOM 593 O O . CYS A 1 76 ? -2.075 -0.026 10.486 1.00 95.62 76 CYS A O 1
ATOM 595 N N . TYR A 1 77 ? -2.512 0.179 8.286 1.00 94.06 77 TYR A N 1
ATOM 596 C CA . TYR A 1 77 ? -2.019 1.554 8.194 1.00 94.06 77 TYR A CA 1
ATOM 597 C C . TYR A 1 77 ? -2.743 2.480 9.170 1.00 94.06 77 TYR A C 1
ATOM 599 O O . TYR A 1 77 ? -2.110 3.138 9.993 1.00 94.06 77 TYR A O 1
ATOM 607 N N . GLN A 1 78 ? -4.079 2.464 9.179 1.00 95.62 78 GLN A N 1
ATOM 608 C CA . GLN A 1 78 ? -4.837 3.392 10.014 1.00 95.62 78 GLN A CA 1
ATOM 609 C C . GLN A 1 78 ? -4.589 3.191 11.515 1.00 95.62 78 GLN A C 1
ATOM 611 O O . GLN A 1 78 ? -4.621 4.168 12.266 1.00 95.62 78 GLN A O 1
ATOM 616 N N . MET A 1 79 ? -4.394 1.951 11.975 1.00 96.00 79 MET A N 1
ATOM 617 C CA . MET A 1 79 ? -4.181 1.652 13.396 1.00 96.00 79 MET A CA 1
ATOM 618 C C . MET A 1 79 ? -2.725 1.808 13.829 1.00 96.00 79 MET A C 1
ATOM 620 O O . MET A 1 79 ? -2.486 2.311 14.928 1.00 96.00 79 MET A O 1
ATOM 624 N N . MET A 1 80 ? -1.772 1.396 12.990 1.00 94.38 80 MET A N 1
ATOM 625 C CA . MET A 1 80 ? -0.346 1.526 13.296 1.00 94.38 80 MET A CA 1
ATOM 626 C C . MET A 1 80 ? 0.080 2.993 13.305 1.00 94.38 80 MET A C 1
ATOM 628 O O . MET A 1 80 ? 0.734 3.412 14.254 1.00 94.38 80 MET A O 1
ATOM 632 N N . ASP A 1 81 ? -0.391 3.806 12.353 1.00 95.19 81 ASP A N 1
ATOM 633 C CA . ASP A 1 81 ? -0.046 5.232 12.299 1.00 95.19 81 ASP A CA 1
ATOM 634 C C . ASP A 1 81 ? -0.489 5.980 13.565 1.00 95.19 81 ASP A C 1
ATOM 636 O O . ASP A 1 81 ? 0.239 6.823 14.088 1.00 95.19 81 ASP A O 1
ATOM 640 N N . ILE A 1 82 ? -1.667 5.651 14.105 1.00 96.94 82 ILE A N 1
ATOM 641 C CA . ILE A 1 82 ? -2.177 6.250 15.348 1.00 96.94 82 ILE A CA 1
ATOM 642 C C . ILE A 1 82 ? -1.307 5.866 16.552 1.00 96.94 82 ILE A C 1
ATOM 644 O O . ILE A 1 82 ? -1.029 6.708 17.408 1.00 96.94 82 ILE A O 1
ATOM 648 N N . GLU A 1 83 ? -0.870 4.609 16.637 1.00 95.38 83 GLU A N 1
ATOM 649 C CA . GLU A 1 83 ? 0.013 4.154 17.712 1.00 95.38 83 GLU A CA 1
ATOM 650 C C . GLU A 1 83 ? 1.414 4.763 17.599 1.00 95.38 83 GLU A C 1
ATOM 652 O O . GLU A 1 83 ? 1.979 5.215 18.596 1.00 95.38 83 GLU A O 1
ATOM 657 N N . ASP A 1 84 ? 1.982 4.802 16.398 1.00 94.31 84 ASP A N 1
ATOM 658 C CA . ASP A 1 84 ? 3.320 5.341 16.190 1.00 94.31 84 ASP A CA 1
ATOM 659 C C . ASP A 1 84 ? 3.340 6.857 16.399 1.00 94.31 84 ASP A C 1
ATOM 661 O O . ASP A 1 84 ? 4.251 7.372 17.048 1.00 94.31 84 ASP A O 1
ATOM 665 N N . ALA A 1 85 ? 2.284 7.575 16.009 1.00 94.62 85 ALA A N 1
ATOM 666 C CA . ALA A 1 85 ? 2.124 8.984 16.355 1.00 94.62 85 ALA A CA 1
ATOM 667 C C . ALA A 1 85 ? 2.024 9.224 17.871 1.00 94.62 85 ALA A C 1
ATOM 669 O O . ALA A 1 85 ? 2.516 10.241 18.366 1.00 94.62 85 ALA A O 1
ATOM 670 N N . HIS A 1 86 ? 1.438 8.295 18.633 1.00 95.75 86 HIS A N 1
ATOM 671 C CA . HIS A 1 86 ? 1.458 8.348 20.099 1.00 95.75 86 HIS A CA 1
ATOM 672 C C . HIS A 1 86 ? 2.873 8.133 20.656 1.00 95.75 86 HIS A C 1
ATOM 674 O O . HIS A 1 86 ? 3.329 8.926 21.485 1.00 95.75 86 HIS A O 1
ATOM 680 N N . LYS A 1 87 ? 3.616 7.137 20.155 1.00 93.44 87 LYS A N 1
ATOM 681 C CA . LYS A 1 87 ? 5.016 6.882 20.558 1.00 93.44 87 LYS A CA 1
ATOM 682 C C . LYS A 1 87 ? 5.938 8.059 20.243 1.00 93.44 87 LYS A C 1
ATOM 684 O O . LYS A 1 87 ? 6.793 8.408 21.057 1.00 93.44 87 LYS A O 1
ATOM 689 N N . LEU A 1 88 ? 5.735 8.693 19.089 1.00 92.12 88 LEU A N 1
ATOM 690 C CA . LEU A 1 88 ? 6.464 9.882 18.646 1.00 92.12 88 LEU A CA 1
ATOM 691 C C . LEU A 1 88 ? 5.985 11.172 19.330 1.00 92.12 88 LEU A C 1
ATOM 693 O O . LEU A 1 88 ? 6.545 12.235 19.080 1.00 92.12 88 LEU A O 1
ATOM 697 N N . LYS A 1 89 ? 4.988 11.091 20.227 1.00 92.69 89 LYS A N 1
ATOM 698 C CA . LYS A 1 89 ? 4.396 12.225 20.960 1.00 92.69 89 LYS A CA 1
ATOM 699 C C . LYS A 1 89 ? 3.754 13.288 20.056 1.00 92.69 89 LYS A C 1
ATOM 701 O O . LYS A 1 89 ? 3.545 14.415 20.498 1.00 92.69 89 LYS A O 1
ATOM 706 N N . ILE A 1 90 ? 3.410 12.919 18.823 1.00 93.19 90 ILE A N 1
ATOM 707 C CA . ILE A 1 90 ? 2.599 13.728 17.904 1.00 93.19 90 ILE A CA 1
ATOM 708 C C . ILE A 1 90 ? 1.154 13.783 18.418 1.00 93.19 90 ILE A C 1
ATOM 710 O O . ILE A 1 90 ? 0.514 14.833 18.387 1.00 93.19 90 ILE A O 1
ATOM 714 N N . LEU A 1 91 ? 0.656 12.655 18.935 1.00 95.81 91 LEU A N 1
ATOM 715 C CA . LEU A 1 91 ? -0.631 12.563 19.619 1.00 95.81 91 LEU A CA 1
ATOM 716 C C . LEU A 1 91 ? -0.433 12.346 21.115 1.00 95.81 91 LEU A C 1
ATOM 718 O O . LEU A 1 91 ? 0.401 11.552 21.555 1.00 95.81 91 LEU A O 1
ATOM 722 N N . THR A 1 92 ? -1.254 13.014 21.920 1.00 96.94 92 THR A N 1
ATOM 723 C CA . THR A 1 92 ? -1.296 12.758 23.360 1.00 96.94 92 THR A CA 1
ATOM 724 C C . THR A 1 92 ? -1.991 11.428 23.660 1.00 96.94 92 THR A C 1
ATOM 726 O O . THR A 1 92 ? -2.801 10.916 22.881 1.00 96.94 92 THR A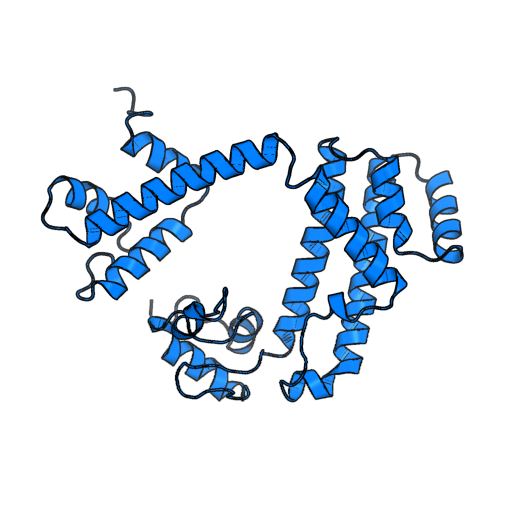 O 1
ATOM 729 N N . THR A 1 93 ? -1.735 10.870 24.846 1.00 96.81 93 THR A N 1
ATOM 730 C CA . THR A 1 93 ? -2.444 9.672 25.327 1.00 96.81 93 THR A CA 1
ATOM 731 C C . THR A 1 93 ? -3.962 9.870 25.345 1.00 96.81 93 THR A C 1
ATOM 733 O O . THR A 1 93 ? -4.704 8.944 25.025 1.00 96.81 93 THR A O 1
ATOM 736 N N . GLY A 1 94 ? -4.432 11.065 25.719 1.00 97.00 94 GLY A N 1
ATOM 737 C CA . GLY A 1 94 ? -5.859 11.388 25.765 1.00 97.00 94 GLY A CA 1
ATOM 738 C C . GLY A 1 94 ? -6.503 11.330 24.382 1.00 97.00 94 GLY A C 1
ATOM 739 O O . GLY A 1 94 ? -7.468 10.594 24.195 1.00 97.00 94 GLY A O 1
ATOM 740 N N . GLU A 1 95 ? -5.915 12.027 23.407 1.00 97.19 95 GLU A N 1
ATOM 741 C CA . GLU A 1 95 ? -6.388 12.028 22.015 1.00 97.19 95 GLU A CA 1
ATOM 742 C C . GLU A 1 95 ? -6.388 10.619 21.417 1.00 97.19 95 GLU A C 1
ATOM 744 O O . GLU A 1 95 ? -7.376 10.188 20.826 1.00 97.19 95 GLU A O 1
ATOM 749 N N . THR A 1 96 ? -5.305 9.869 21.627 1.00 98.00 96 THR A N 1
ATOM 750 C CA . THR A 1 96 ? -5.162 8.501 21.109 1.00 98.00 96 THR A CA 1
ATOM 751 C C . THR A 1 96 ? -6.249 7.584 21.673 1.00 98.00 96 THR A C 1
ATOM 753 O O . THR A 1 96 ? -6.921 6.870 20.926 1.00 98.00 96 THR A O 1
ATOM 756 N N . LYS A 1 97 ? -6.488 7.635 22.991 1.00 97.12 97 LYS A N 1
ATOM 757 C CA . LYS A 1 97 ? -7.570 6.870 23.623 1.00 97.12 97 LYS A CA 1
ATOM 758 C C . LYS A 1 97 ? -8.936 7.286 23.101 1.00 97.12 97 LYS A C 1
ATOM 760 O O . LYS A 1 97 ? -9.752 6.412 22.837 1.00 97.12 97 LYS A O 1
ATOM 765 N N . GLU A 1 98 ? -9.193 8.581 22.943 1.00 97.12 98 GLU A N 1
ATOM 766 C CA . GLU A 1 98 ? -10.468 9.079 22.424 1.00 97.12 98 GLU A CA 1
ATOM 767 C C . GLU A 1 98 ? -10.745 8.546 21.011 1.00 97.12 98 GLU A C 1
ATOM 769 O O . GLU A 1 98 ? -11.846 8.063 20.736 1.00 97.12 98 GLU A O 1
ATOM 774 N N . LEU A 1 99 ? -9.736 8.574 20.134 1.00 98.00 99 LEU A N 1
ATOM 775 C CA . LEU A 1 99 ? -9.829 8.040 18.777 1.00 98.00 99 LEU A CA 1
ATOM 776 C C . LEU A 1 99 ? -10.155 6.546 18.783 1.00 98.00 99 LEU A C 1
ATOM 778 O O . LEU A 1 99 ? -11.117 6.129 18.140 1.00 98.00 99 LEU A O 1
ATOM 782 N N . LEU A 1 100 ? -9.427 5.740 19.556 1.00 97.88 100 LEU A N 1
ATOM 783 C CA . LEU A 1 100 ? -9.645 4.291 19.592 1.00 97.88 100 LEU A CA 1
ATOM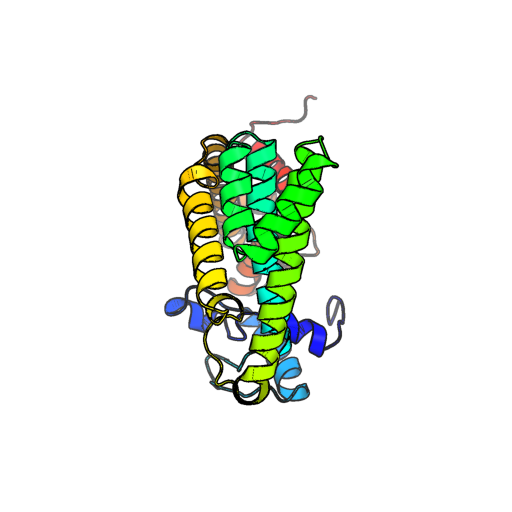 784 C C . LEU A 1 100 ? -10.945 3.901 20.316 1.00 97.88 100 LEU A C 1
ATOM 786 O O . LEU A 1 100 ? -11.629 2.963 19.911 1.00 97.88 100 LEU A O 1
ATOM 790 N N . LEU A 1 101 ? -11.339 4.633 21.361 1.00 97.19 101 LEU A N 1
ATOM 791 C CA . LEU A 1 101 ? -12.608 4.409 22.057 1.00 97.19 101 LEU A CA 1
ATOM 792 C C . LEU A 1 101 ? -13.817 4.792 21.194 1.00 97.19 101 LEU A C 1
ATOM 794 O O . LEU A 1 101 ? -14.904 4.246 21.401 1.00 97.19 101 LEU A O 1
ATOM 798 N N . SER A 1 102 ? -13.641 5.687 20.212 1.00 97.00 102 SER A N 1
ATOM 799 C CA . SER A 1 102 ? -14.724 6.155 19.338 1.00 97.00 102 SER A CA 1
ATOM 800 C C . SER A 1 102 ? -15.416 5.032 18.552 1.00 97.00 102 SER A C 1
ATOM 802 O O . SER A 1 102 ? -16.612 5.131 18.272 1.00 97.00 102 SER A O 1
ATOM 804 N N . TYR A 1 103 ? -14.712 3.924 18.308 1.00 97.62 103 TYR A N 1
ATOM 805 C CA . TYR A 1 103 ? -15.229 2.733 17.631 1.00 97.62 103 TYR A CA 1
ATOM 806 C C . TYR A 1 103 ? -16.287 1.960 18.433 1.00 97.62 103 TYR A C 1
ATOM 808 O O . TYR A 1 103 ? -17.096 1.230 17.860 1.00 97.62 103 TYR A O 1
ATOM 816 N N . PHE A 1 104 ? -16.299 2.101 19.759 1.00 97.56 104 PHE A N 1
ATOM 817 C CA . PHE A 1 104 ? -17.095 1.264 20.654 1.00 97.56 104 PHE A CA 1
ATOM 818 C C . PHE A 1 104 ? -18.351 1.983 21.171 1.00 97.56 104 PHE A C 1
ATOM 820 O O . PHE A 1 104 ? -18.334 3.198 21.380 1.00 97.56 104 PHE A O 1
ATOM 827 N N . ASP A 1 105 ? -19.434 1.229 21.415 1.00 95.88 105 ASP A N 1
ATOM 828 C CA . ASP A 1 105 ? -20.582 1.710 22.205 1.00 95.88 105 ASP A CA 1
ATOM 829 C C . ASP A 1 105 ? -20.232 1.902 23.683 1.00 95.88 105 ASP A C 1
ATOM 831 O O . ASP A 1 105 ? -19.226 1.398 24.183 1.00 95.88 105 ASP A O 1
ATOM 835 N N . ASP A 1 106 ? -21.122 2.589 24.397 1.00 95.00 106 ASP A N 1
ATOM 836 C CA . ASP A 1 106 ? -21.006 2.856 25.829 1.00 95.00 106 ASP A CA 1
ATOM 837 C C . ASP A 1 106 ? -20.851 1.579 26.661 1.00 95.00 106 ASP A C 1
ATOM 839 O O . ASP A 1 106 ? -20.069 1.549 27.609 1.00 95.00 106 ASP A O 1
ATOM 843 N N . GLU A 1 107 ? -21.538 0.492 26.302 1.00 95.19 107 GLU A N 1
ATOM 844 C CA . GLU A 1 107 ? -21.429 -0.779 27.025 1.00 95.19 107 GLU A CA 1
ATOM 845 C C . GLU A 1 107 ? -20.040 -1.408 26.877 1.00 95.19 107 GLU A C 1
ATOM 847 O O . GLU A 1 107 ? -19.455 -1.904 27.845 1.00 95.19 107 GLU A O 1
ATOM 852 N N . ARG A 1 108 ? -19.459 -1.376 25.675 1.00 94.50 108 ARG A N 1
ATOM 853 C CA . ARG A 1 108 ? -18.092 -1.837 25.445 1.00 94.50 108 ARG A CA 1
ATOM 854 C C . ARG A 1 108 ? -17.069 -0.885 26.059 1.00 94.50 108 ARG A C 1
ATOM 856 O O . ARG A 1 108 ? -16.113 -1.397 26.636 1.00 94.50 108 ARG A O 1
ATOM 863 N N . ARG A 1 109 ? -17.286 0.433 26.027 1.00 95.06 109 ARG A N 1
ATOM 864 C CA . ARG A 1 109 ? -16.432 1.425 26.708 1.00 95.06 109 ARG A CA 1
ATOM 865 C C . ARG A 1 109 ? -16.375 1.184 28.213 1.00 95.06 109 ARG A C 1
ATOM 867 O O . ARG A 1 109 ? -15.288 0.983 28.735 1.00 95.06 109 ARG A O 1
ATOM 874 N N . LYS A 1 110 ? -17.523 1.015 28.881 1.00 94.94 110 LYS A N 1
ATOM 875 C CA . LYS A 1 110 ? -17.581 0.676 30.317 1.00 94.94 110 LYS A CA 1
ATOM 876 C C . LYS A 1 110 ? -16.789 -0.588 30.658 1.00 94.94 110 LYS A C 1
ATOM 878 O O . LYS A 1 110 ? -16.174 -0.667 31.718 1.00 94.94 110 LYS A O 1
ATOM 883 N N . ARG A 1 111 ? -16.814 -1.607 29.789 1.00 94.00 111 ARG A N 1
ATOM 884 C CA . ARG A 1 111 ? -16.003 -2.824 29.982 1.00 94.00 111 ARG A CA 1
ATOM 885 C C . ARG A 1 111 ? -14.509 -2.536 29.857 1.00 94.00 111 ARG A C 1
ATOM 887 O O . ARG A 1 111 ? -13.746 -3.053 30.662 1.00 94.00 111 ARG A O 1
ATOM 894 N N . ILE A 1 112 ? -14.111 -1.724 28.880 1.00 94.44 112 ILE A N 1
ATOM 895 C CA . ILE A 1 112 ? -12.718 -1.299 28.693 1.00 94.44 112 ILE A CA 1
ATOM 896 C C . ILE A 1 112 ? -12.237 -0.486 29.904 1.00 94.44 112 ILE A C 1
ATOM 898 O O . ILE A 1 112 ? -11.167 -0.776 30.431 1.00 94.44 112 ILE A O 1
ATOM 902 N N . ASP A 1 113 ? -13.052 0.440 30.411 1.00 92.38 113 ASP A N 1
ATOM 903 C CA . ASP A 1 113 ? -12.715 1.252 31.585 1.00 92.38 113 ASP A CA 1
ATOM 904 C C . ASP A 1 113 ? -12.459 0.383 32.825 1.00 92.38 113 ASP A C 1
ATOM 906 O O . ASP A 1 113 ? -11.505 0.617 33.563 1.00 92.38 113 ASP A O 1
ATOM 910 N N . ARG A 1 114 ? -13.245 -0.688 33.021 1.00 92.56 114 ARG A N 1
ATOM 911 C CA . ARG A 1 114 ? -12.998 -1.683 34.085 1.00 92.56 114 ARG A CA 1
ATOM 912 C C . ARG A 1 114 ? -11.695 -2.459 33.885 1.00 92.56 114 ARG A C 1
ATOM 914 O O . ARG A 1 114 ? -11.063 -2.844 34.858 1.00 92.56 114 ARG A O 1
ATOM 921 N N . THR A 1 115 ? -11.279 -2.723 32.649 1.00 91.19 115 THR A N 1
ATOM 922 C CA . THR A 1 115 ? -9.964 -3.332 32.386 1.00 91.19 115 THR A CA 1
ATOM 923 C C . THR A 1 115 ? -8.836 -2.359 32.737 1.00 91.19 115 THR A C 1
ATOM 925 O O . THR A 1 115 ? -7.823 -2.761 33.306 1.00 91.19 115 THR A O 1
ATOM 928 N N . PHE A 1 116 ? -9.028 -1.067 32.471 1.00 93.25 116 PHE A N 1
ATOM 929 C CA . PHE A 1 116 ? -8.043 -0.017 32.741 1.00 93.25 116 PHE A CA 1
ATOM 930 C C . PHE A 1 116 ? -7.860 0.316 34.222 1.00 93.25 116 PHE A C 1
ATOM 932 O O . PHE A 1 116 ? -6.855 0.923 34.578 1.00 93.25 116 PHE A O 1
ATOM 939 N N . THR A 1 117 ? -8.764 -0.117 35.107 1.00 89.12 117 THR A N 1
ATOM 940 C CA . THR A 1 117 ? -8.504 -0.053 36.555 1.00 89.12 117 THR A CA 1
ATOM 941 C C . THR A 1 117 ? -7.472 -1.085 37.014 1.00 89.12 117 THR A C 1
ATOM 943 O O . THR A 1 117 ? -6.924 -0.944 38.101 1.00 89.12 117 THR A O 1
ATOM 946 N N . ILE A 1 118 ? -7.235 -2.134 36.218 1.00 90.50 118 ILE A N 1
ATOM 947 C CA . ILE A 1 118 ? -6.295 -3.224 36.526 1.00 90.50 118 ILE A CA 1
ATOM 948 C C . ILE A 1 118 ? -4.969 -3.000 35.793 1.00 90.50 118 ILE A C 1
ATOM 950 O O . ILE A 1 118 ? -3.902 -3.131 36.386 1.00 90.50 118 ILE A O 1
ATOM 954 N N . VAL A 1 119 ? -5.037 -2.653 34.507 1.00 88.56 119 VAL A N 1
ATOM 955 C CA . VAL A 1 119 ? -3.862 -2.369 33.675 1.00 88.56 119 VAL A CA 1
ATOM 956 C C . VAL A 1 119 ? -3.481 -0.908 33.859 1.00 88.56 119 VAL A C 1
ATOM 958 O O . VAL A 1 119 ? -4.194 -0.042 33.363 1.00 88.56 119 VAL A O 1
ATOM 961 N N . SER A 1 120 ? -2.391 -0.618 34.569 1.00 88.38 120 SER A N 1
ATOM 962 C CA . SER A 1 120 ? -1.954 0.760 34.840 1.00 88.38 120 SER A CA 1
ATOM 963 C C . SER A 1 120 ? -0.995 1.324 33.789 1.00 88.38 120 SER A C 1
ATOM 965 O O . SER A 1 120 ? -0.936 2.545 33.629 1.00 88.38 120 SER A O 1
ATOM 967 N N . ASP A 1 121 ? -0.267 0.470 33.062 1.00 94.50 121 ASP A N 1
ATOM 968 C CA . ASP A 1 121 ? 0.677 0.917 32.040 1.00 94.50 121 ASP A CA 1
ATOM 969 C C . ASP A 1 121 ? -0.049 1.499 30.819 1.00 94.50 121 ASP A C 1
ATOM 971 O O . ASP A 1 121 ? -0.948 0.891 30.233 1.00 94.50 121 ASP A O 1
ATOM 975 N N . VAL A 1 122 ? 0.347 2.708 30.424 1.00 93.50 122 VAL A N 1
ATOM 976 C CA . VAL A 1 122 ? -0.309 3.444 29.337 1.00 93.50 122 VAL A CA 1
ATOM 977 C C . VAL A 1 122 ? -0.093 2.765 27.986 1.00 93.50 122 VAL A C 1
ATOM 979 O O . VAL A 1 122 ? -1.020 2.736 27.176 1.00 93.50 122 VAL A O 1
ATOM 982 N N . ASN A 1 123 ? 1.093 2.211 27.733 1.00 93.25 123 ASN A N 1
ATOM 983 C CA . ASN A 1 123 ? 1.392 1.572 26.455 1.00 93.25 123 ASN A CA 1
ATOM 984 C C . ASN A 1 123 ? 0.602 0.268 26.313 1.00 93.25 123 ASN A C 1
ATOM 986 O O . ASN A 1 123 ? 0.040 0.010 25.251 1.00 93.25 123 ASN A O 1
ATOM 990 N N . GLU A 1 124 ? 0.468 -0.506 27.392 1.00 94.88 124 GLU A N 1
ATOM 991 C CA . GLU A 1 124 ? -0.400 -1.684 27.433 1.00 94.88 124 GLU A CA 1
ATOM 992 C C . GLU A 1 124 ? -1.871 -1.321 27.188 1.00 94.88 124 GLU A C 1
ATOM 994 O O . GLU A 1 124 ? -2.556 -1.998 26.419 1.00 94.88 124 GLU A O 1
ATOM 999 N N . GLN A 1 125 ? -2.361 -0.220 27.769 1.00 95.81 125 GLN A N 1
ATOM 1000 C CA . GLN A 1 125 ? -3.724 0.261 27.521 1.00 95.81 125 GLN A CA 1
ATOM 1001 C C . GLN A 1 125 ? -3.956 0.643 26.048 1.00 95.81 125 GLN A C 1
ATOM 1003 O O . GLN A 1 125 ? -4.996 0.291 25.481 1.00 95.81 125 GLN A O 1
ATOM 1008 N N . ILE A 1 126 ? -3.005 1.337 25.409 1.00 96.50 126 ILE A N 1
ATOM 1009 C CA . ILE A 1 126 ? -3.080 1.676 23.977 1.00 96.50 126 ILE A CA 1
ATOM 1010 C C . ILE A 1 126 ? -3.004 0.412 23.114 1.00 96.50 126 ILE A C 1
ATOM 1012 O O . ILE A 1 126 ? -3.839 0.228 22.227 1.00 96.50 126 ILE A O 1
ATOM 1016 N N . ALA A 1 127 ? -2.081 -0.506 23.409 1.00 95.56 127 ALA A N 1
ATOM 1017 C CA . ALA A 1 127 ? -1.953 -1.775 22.696 1.00 95.56 127 ALA A CA 1
ATOM 1018 C C . ALA A 1 127 ? -3.228 -2.632 22.805 1.00 95.56 127 ALA A C 1
ATOM 1020 O O . ALA A 1 127 ? -3.646 -3.261 21.824 1.00 95.56 127 ALA A O 1
ATOM 1021 N N . TYR A 1 128 ? -3.883 -2.623 23.970 1.00 96.31 128 TYR A N 1
ATOM 1022 C CA . TYR A 1 128 ? -5.167 -3.284 24.198 1.00 96.31 128 TYR A CA 1
ATOM 1023 C C . TYR A 1 128 ? -6.299 -2.659 23.371 1.00 96.31 128 TYR A C 1
ATOM 1025 O O . TYR A 1 128 ? -7.074 -3.384 22.735 1.00 96.31 128 TYR A O 1
ATOM 1033 N N . LEU A 1 129 ? -6.390 -1.324 23.339 1.00 97.25 129 LEU A N 1
ATOM 1034 C CA . LEU A 1 129 ? -7.367 -0.614 22.508 1.00 97.25 129 LEU A CA 1
ATOM 1035 C C . LEU A 1 129 ? -7.156 -0.907 21.029 1.00 97.25 129 LEU A C 1
ATOM 1037 O O . LEU A 1 129 ? -8.101 -1.323 20.366 1.00 97.25 129 LEU A O 1
ATOM 1041 N N . ARG A 1 130 ? -5.921 -0.771 20.536 1.00 96.94 130 ARG A N 1
ATOM 1042 C CA . ARG A 1 130 ? -5.543 -1.095 19.156 1.00 96.94 130 ARG A CA 1
ATOM 1043 C C . ARG A 1 130 ? -5.986 -2.506 18.787 1.00 96.94 130 ARG A C 1
ATOM 1045 O O . ARG A 1 130 ? -6.701 -2.691 17.809 1.00 96.94 130 ARG A O 1
ATOM 1052 N N . SER A 1 131 ? -5.634 -3.496 19.607 1.00 96.94 131 SER A N 1
ATOM 1053 C CA . SER A 1 131 ? -6.001 -4.898 19.358 1.00 96.94 131 SER A CA 1
ATOM 1054 C C . SER A 1 131 ? -7.520 -5.096 19.340 1.00 96.94 131 SER A C 1
ATOM 1056 O O . SER A 1 131 ? -8.049 -5.840 18.514 1.00 96.94 131 SER A O 1
ATOM 1058 N N . SER A 1 132 ? -8.241 -4.390 20.215 1.00 97.44 132 SER A N 1
ATOM 1059 C CA . SER A 1 132 ? -9.705 -4.415 20.248 1.00 97.44 132 SER A CA 1
ATOM 1060 C C . SER A 1 132 ? -10.330 -3.790 18.998 1.00 97.44 132 SER A C 1
ATOM 1062 O O . SER A 1 132 ? -11.327 -4.317 18.502 1.00 97.44 132 SER A O 1
ATOM 1064 N N . VAL A 1 133 ? -9.772 -2.684 18.492 1.00 98.19 133 VAL A N 1
ATOM 1065 C CA . VAL A 1 133 ? -10.264 -2.004 17.284 1.00 98.19 133 VAL A CA 1
ATOM 1066 C C . VAL A 1 133 ? -9.959 -2.836 16.042 1.00 98.19 133 VAL A C 1
ATOM 1068 O O . VAL A 1 133 ? -10.869 -3.074 15.255 1.00 98.19 133 VAL A O 1
ATOM 1071 N N . ILE A 1 134 ? -8.744 -3.377 15.903 1.00 98.31 134 ILE A N 1
ATOM 1072 C CA . ILE A 1 134 ? -8.386 -4.293 14.805 1.00 98.31 134 ILE A CA 1
ATOM 1073 C C . ILE A 1 134 ? -9.350 -5.484 14.772 1.00 98.31 134 ILE A C 1
ATOM 1075 O O . ILE A 1 134 ? -9.932 -5.790 13.733 1.00 98.31 134 ILE A O 1
ATOM 1079 N N . GLY A 1 135 ? -9.589 -6.124 15.922 1.00 98.12 135 GLY A N 1
ATOM 1080 C CA . GLY A 1 135 ? -10.518 -7.250 16.011 1.00 98.12 135 GLY A CA 1
ATOM 1081 C C . GLY A 1 135 ? -11.965 -6.888 15.651 1.00 98.12 135 GLY A C 1
ATOM 1082 O O . GLY A 1 135 ? -12.694 -7.735 15.136 1.00 98.12 135 GLY A O 1
ATOM 1083 N N . LEU A 1 136 ? -12.391 -5.648 15.907 1.00 97.88 136 LEU A N 1
ATOM 1084 C CA . LEU A 1 136 ? -13.695 -5.137 15.482 1.00 97.88 136 LEU A CA 1
ATOM 1085 C C . LEU A 1 136 ? -13.736 -4.899 13.966 1.00 97.88 136 LEU A C 1
ATOM 1087 O O . LEU A 1 136 ? -14.652 -5.385 13.308 1.00 97.88 136 LEU A O 1
ATOM 1091 N N . LEU A 1 137 ? -12.739 -4.207 13.412 1.00 98.25 137 LEU A N 1
ATOM 1092 C CA . LEU A 1 137 ? -12.662 -3.885 11.985 1.00 98.25 137 LEU A CA 1
ATOM 1093 C C . LEU A 1 137 ? -12.595 -5.143 11.111 1.00 98.25 137 LEU A C 1
ATOM 1095 O O . LEU A 1 137 ? -13.284 -5.214 10.096 1.00 98.25 137 LEU A O 1
ATOM 1099 N N . ILE A 1 138 ? -11.848 -6.168 11.538 1.00 98.31 138 ILE A N 1
ATOM 1100 C CA . ILE A 1 138 ? -11.807 -7.473 10.857 1.00 98.31 138 ILE A CA 1
ATOM 1101 C C . ILE A 1 138 ? -13.207 -8.093 10.791 1.00 98.31 138 ILE A C 1
ATOM 1103 O O . ILE A 1 138 ? -13.620 -8.576 9.734 1.00 98.31 138 ILE A O 1
ATOM 1107 N N . LYS A 1 139 ? -13.955 -8.079 11.902 1.00 97.81 139 LYS A N 1
ATOM 1108 C CA . LYS A 1 139 ? -15.312 -8.644 11.952 1.00 97.81 139 LYS A CA 1
ATOM 1109 C C . LYS A 1 139 ? -16.269 -7.895 11.032 1.00 97.81 139 LYS A C 1
ATOM 1111 O O . LYS A 1 139 ? -17.009 -8.541 10.298 1.00 97.81 139 LYS A O 1
ATOM 1116 N N . GLU A 1 140 ? -16.224 -6.565 11.039 1.00 97.69 140 GLU A N 1
ATOM 1117 C CA . GLU A 1 140 ? -17.056 -5.743 10.155 1.00 97.69 140 GLU A CA 1
ATOM 1118 C C . GLU A 1 140 ? -16.713 -5.973 8.684 1.00 97.69 140 GLU A C 1
ATOM 1120 O O . GLU A 1 140 ? -17.608 -6.257 7.895 1.00 97.69 140 GLU A O 1
ATOM 1125 N N . CYS A 1 141 ? -15.431 -5.939 8.309 1.00 98.25 141 CYS A N 1
ATOM 1126 C CA . CYS A 1 141 ? -15.018 -6.185 6.925 1.00 98.25 141 CYS A CA 1
ATOM 1127 C C . CYS A 1 141 ? -15.415 -7.591 6.461 1.00 98.25 141 CYS A C 1
ATOM 1129 O O . CYS A 1 141 ? -15.881 -7.756 5.337 1.00 98.25 141 CYS A O 1
ATOM 1131 N N . THR A 1 142 ? -15.303 -8.595 7.337 1.00 98.12 142 THR A N 1
ATOM 1132 C CA . THR A 1 142 ? -15.763 -9.962 7.047 1.00 98.12 142 THR A CA 1
ATOM 1133 C C . THR A 1 142 ? -17.275 -10.000 6.820 1.00 98.12 142 THR A C 1
ATOM 1135 O O . THR A 1 142 ? -17.738 -10.616 5.863 1.00 98.12 142 THR A O 1
ATOM 1138 N N . ALA A 1 143 ? -18.055 -9.319 7.665 1.00 98.00 143 ALA A N 1
ATOM 1139 C CA . ALA A 1 143 ? -19.505 -9.242 7.514 1.00 98.00 143 ALA A CA 1
ATOM 1140 C C . ALA A 1 143 ? -19.906 -8.541 6.206 1.00 98.00 143 ALA A C 1
ATOM 1142 O O . ALA A 1 143 ? -20.760 -9.051 5.484 1.00 98.00 143 ALA A O 1
ATOM 1143 N N . VAL A 1 144 ? -19.253 -7.424 5.863 1.00 98.12 144 VAL A N 1
ATOM 1144 C CA . VAL A 1 144 ? -19.464 -6.700 4.598 1.00 98.12 144 VAL A CA 1
ATOM 1145 C C . VAL A 1 144 ? -19.102 -7.576 3.399 1.00 98.12 144 VAL A C 1
ATOM 1147 O O . VAL A 1 144 ? -19.863 -7.623 2.434 1.00 98.12 144 VAL A O 1
ATOM 1150 N N . PHE A 1 145 ? -17.977 -8.294 3.456 1.00 98.38 145 PHE A N 1
ATOM 1151 C CA . PHE A 1 145 ? -17.535 -9.189 2.387 1.00 98.38 145 PHE A CA 1
ATOM 1152 C C . PHE A 1 145 ? -18.564 -10.292 2.114 1.00 98.38 145 PHE A C 1
ATOM 1154 O O . PHE A 1 145 ? -18.972 -10.487 0.972 1.00 98.38 145 PHE A O 1
ATOM 1161 N N . LEU A 1 146 ? -19.039 -10.965 3.168 1.00 98.06 146 LEU A N 1
ATOM 1162 C CA . LEU A 1 146 ? -20.046 -12.024 3.054 1.00 98.06 146 LEU A CA 1
ATOM 1163 C C . LEU A 1 146 ? -21.407 -11.482 2.598 1.00 98.06 146 LEU A C 1
ATOM 1165 O O . LEU A 1 146 ? -22.055 -12.081 1.744 1.00 98.06 146 LEU A O 1
ATOM 1169 N N . ALA A 1 147 ? -21.834 -10.327 3.114 1.00 97.88 147 ALA A N 1
ATOM 1170 C CA . ALA A 1 147 ? -23.094 -9.701 2.713 1.00 97.88 147 ALA A CA 1
ATOM 1171 C C . ALA A 1 147 ? -23.110 -9.294 1.228 1.00 97.88 147 ALA A C 1
ATOM 1173 O O . ALA A 1 147 ? -24.171 -9.280 0.602 1.00 97.88 147 ALA A O 1
ATOM 1174 N N . ASN A 1 148 ? -21.939 -8.995 0.657 1.00 97.88 148 ASN A N 1
ATOM 1175 C CA . ASN A 1 148 ? -21.777 -8.548 -0.725 1.00 97.88 148 ASN A CA 1
ATOM 1176 C C . ASN A 1 148 ? -21.197 -9.618 -1.663 1.00 97.88 148 ASN A C 1
ATOM 1178 O O . ASN A 1 148 ? -20.844 -9.295 -2.798 1.00 97.88 148 ASN A O 1
ATOM 1182 N N . GLU A 1 149 ? -21.148 -10.887 -1.244 1.00 97.69 149 GLU A N 1
ATOM 1183 C CA . GLU A 1 149 ? -20.549 -11.995 -2.004 1.00 97.69 149 GLU A CA 1
ATOM 1184 C C . GLU A 1 149 ? -21.013 -12.019 -3.470 1.00 97.69 149 GLU A C 1
ATOM 1186 O O . GLU A 1 149 ? -20.196 -12.037 -4.389 1.00 97.69 149 GLU A O 1
ATOM 1191 N N . LYS A 1 150 ? -22.329 -11.933 -3.706 1.00 97.62 150 LYS A N 1
ATOM 1192 C CA . LYS A 1 150 ? -22.900 -11.941 -5.063 1.00 97.62 150 LYS A CA 1
ATOM 1193 C C . LYS A 1 150 ? -22.394 -10.778 -5.916 1.00 97.62 150 LYS A C 1
ATOM 1195 O O . LYS A 1 150 ? -22.060 -10.978 -7.081 1.00 97.62 150 LYS A O 1
ATOM 1200 N N . GLN A 1 151 ? -22.331 -9.573 -5.348 1.00 97.31 151 GLN A N 1
ATOM 1201 C CA . GLN A 1 151 ? -21.865 -8.390 -6.073 1.00 97.31 151 GLN A CA 1
ATOM 1202 C C . GLN A 1 151 ? -20.374 -8.502 -6.392 1.00 97.31 151 GLN A C 1
ATOM 1204 O O . GLN A 1 151 ? -19.981 -8.243 -7.527 1.00 97.31 151 GLN A O 1
ATOM 1209 N N . ILE A 1 152 ? -19.571 -8.965 -5.429 1.00 97.25 152 ILE A N 1
ATOM 1210 C CA . ILE A 1 152 ? -18.130 -9.192 -5.588 1.00 97.25 152 ILE A CA 1
ATOM 1211 C C . ILE A 1 152 ? -17.867 -10.223 -6.692 1.00 97.25 152 ILE A C 1
ATOM 1213 O O . ILE A 1 152 ? -17.097 -9.948 -7.609 1.00 97.25 152 ILE A O 1
ATOM 1217 N N . LEU A 1 153 ? -18.549 -11.374 -6.662 1.00 96.00 153 LEU A N 1
ATOM 1218 C CA . LEU A 1 153 ? -18.396 -12.428 -7.673 1.00 96.00 153 LEU A CA 1
ATOM 1219 C C . LEU A 1 153 ? -18.867 -11.991 -9.067 1.00 96.00 153 LEU A C 1
ATOM 1221 O O . LEU A 1 153 ? -18.302 -12.420 -10.068 1.00 96.00 153 LEU A O 1
ATOM 1225 N N . SER A 1 154 ? -19.875 -11.118 -9.145 1.00 95.94 154 SER A N 1
ATOM 1226 C CA . SER A 1 154 ? -20.342 -10.541 -10.414 1.00 95.94 154 SER A CA 1
ATOM 1227 C C . SER A 1 154 ? -19.497 -9.363 -10.921 1.00 95.94 154 SER A C 1
ATOM 1229 O O . SER A 1 154 ? -19.791 -8.819 -11.982 1.00 95.94 154 SER A O 1
ATOM 1231 N N . GLY A 1 155 ? -18.472 -8.935 -10.171 1.00 93.06 155 GLY A N 1
ATOM 1232 C CA . GLY A 1 155 ? -17.649 -7.768 -10.501 1.00 93.06 155 GLY A CA 1
ATOM 1233 C C . GLY A 1 155 ? -18.361 -6.414 -10.362 1.00 93.06 155 GLY A C 1
ATOM 1234 O O . GLY A 1 155 ? -17.814 -5.406 -10.798 1.00 93.06 155 GLY A O 1
ATOM 1235 N N . ALA A 1 156 ? -19.557 -6.383 -9.768 1.00 94.00 156 ALA A N 1
ATOM 1236 C CA . ALA A 1 156 ? -20.390 -5.188 -9.617 1.00 94.00 156 ALA A CA 1
ATOM 1237 C C . ALA A 1 156 ? -20.149 -4.424 -8.302 1.00 94.00 156 ALA A C 1
ATOM 1239 O O . ALA A 1 156 ? -20.691 -3.339 -8.117 1.00 94.00 156 ALA A O 1
ATOM 1240 N N . PHE A 1 157 ? -19.377 -4.987 -7.368 1.00 95.44 157 PHE A N 1
ATOM 1241 C CA . PHE A 1 157 ? -19.094 -4.330 -6.094 1.00 95.44 157 PHE A CA 1
ATOM 1242 C C . PHE A 1 157 ? -18.114 -3.161 -6.273 1.00 95.44 157 PHE A C 1
ATOM 1244 O O . PHE A 1 157 ? -16.953 -3.351 -6.652 1.00 95.44 157 PHE A O 1
ATOM 1251 N N . GLU A 1 158 ? -18.570 -1.957 -5.936 1.00 89.75 158 GLU A N 1
ATOM 1252 C CA . GLU A 1 158 ? -17.783 -0.725 -5.992 1.00 89.75 158 GLU A CA 1
ATOM 1253 C C . GLU A 1 158 ? -17.314 -0.276 -4.597 1.00 89.75 158 GLU A C 1
ATOM 1255 O O . GLU A 1 158 ? -18.003 -0.452 -3.589 1.00 89.75 158 GLU A O 1
ATOM 1260 N N . GLY A 1 159 ? -16.135 0.351 -4.547 1.00 91.25 159 GLY A N 1
ATOM 1261 C CA . GLY A 1 159 ? -15.530 0.850 -3.308 1.00 91.25 159 GLY A CA 1
ATOM 1262 C C . GLY A 1 159 ? -14.718 -0.205 -2.549 1.00 91.25 159 GLY A C 1
ATOM 1263 O O . GLY A 1 159 ? -14.225 -1.168 -3.141 1.00 91.25 159 GLY A O 1
ATOM 1264 N N . SER A 1 160 ? -14.554 0.009 -1.241 1.00 94.94 160 SER A N 1
ATOM 1265 C CA . SER A 1 160 ? -13.826 -0.892 -0.335 1.00 94.94 160 SER A CA 1
ATOM 1266 C C . SER A 1 160 ? -14.720 -1.403 0.793 1.00 94.94 160 SER A C 1
ATOM 1268 O O . SER A 1 160 ? -15.749 -0.799 1.118 1.00 94.94 160 SER A O 1
ATOM 1270 N N . LEU A 1 161 ? -14.306 -2.494 1.444 1.00 97.56 161 LEU A N 1
ATOM 1271 C CA . LEU A 1 161 ? -15.040 -3.052 2.587 1.00 97.56 161 LEU A CA 1
ATOM 1272 C C . LEU A 1 161 ? -15.145 -2.042 3.741 1.00 97.56 161 LEU A C 1
ATOM 1274 O O . LEU A 1 161 ? -16.193 -1.934 4.374 1.00 97.56 161 LEU A O 1
ATOM 1278 N N . ILE A 1 162 ? -14.092 -1.245 3.950 1.00 94.69 162 ILE A N 1
ATOM 1279 C CA . ILE A 1 162 ? -14.028 -0.188 4.969 1.00 94.69 162 ILE A CA 1
ATOM 1280 C C . ILE A 1 162 ? -15.113 0.871 4.742 1.00 94.69 162 ILE A C 1
ATOM 1282 O O . ILE A 1 162 ? -15.779 1.297 5.686 1.00 94.69 162 ILE A O 1
ATOM 1286 N N . THR A 1 163 ? -15.353 1.270 3.490 1.00 91.69 163 THR A N 1
ATOM 1287 C CA . THR A 1 163 ? -16.361 2.301 3.181 1.00 91.69 163 THR A CA 1
ATOM 1288 C C . THR A 1 163 ? -17.809 1.853 3.378 1.00 91.69 163 THR A C 1
ATOM 1290 O O . THR A 1 163 ? -18.689 2.704 3.477 1.00 91.69 163 THR A O 1
ATOM 1293 N N . GLN A 1 164 ? -18.062 0.544 3.471 1.00 94.00 164 GLN A N 1
ATOM 1294 C CA . GLN A 1 164 ? -19.403 -0.019 3.657 1.00 94.00 164 GLN A CA 1
ATOM 1295 C C . GLN A 1 164 ? -19.652 -0.549 5.081 1.00 94.00 164 GLN A C 1
ATOM 1297 O O . GLN A 1 164 ? -20.656 -1.216 5.331 1.00 94.00 164 GLN A O 1
ATOM 1302 N N . MET A 1 165 ? -18.755 -0.254 6.027 1.00 93.94 165 MET A N 1
ATOM 1303 C CA . MET A 1 165 ? -18.946 -0.606 7.435 1.00 93.94 165 MET A CA 1
ATOM 1304 C C . MET A 1 165 ? -20.124 0.144 8.069 1.00 93.94 165 MET A C 1
ATOM 1306 O O . MET A 1 165 ? -20.595 1.172 7.575 1.00 93.94 165 MET A O 1
ATOM 1310 N N . SER A 1 166 ? -20.572 -0.347 9.227 1.00 94.06 166 SER A N 1
ATOM 1311 C CA . SER A 1 166 ? -21.620 0.310 10.006 1.00 94.06 166 SER A CA 1
ATOM 1312 C C . SER A 1 166 ? -21.278 1.770 10.343 1.00 94.06 166 SER A C 1
ATOM 1314 O O . SER A 1 166 ? -20.123 2.138 10.572 1.00 94.06 166 SER A O 1
ATOM 1316 N N . ALA A 1 167 ? -22.307 2.623 10.415 1.00 94.94 167 ALA A N 1
ATOM 1317 C CA . ALA A 1 167 ? -22.145 4.078 10.485 1.00 94.94 167 ALA A CA 1
ATOM 1318 C C . ALA A 1 167 ? -21.207 4.555 11.608 1.00 94.94 167 ALA A C 1
ATOM 1320 O O . ALA A 1 167 ? -20.381 5.437 11.384 1.00 94.94 167 ALA A O 1
ATOM 1321 N N . ARG A 1 168 ? -21.289 3.968 12.812 1.00 95.06 168 ARG A N 1
ATOM 1322 C CA . ARG A 1 168 ? -20.400 4.338 13.929 1.00 95.06 168 ARG A CA 1
ATOM 1323 C C . ARG A 1 168 ? -18.935 4.087 13.586 1.00 95.06 168 ARG A C 1
ATOM 1325 O O . ARG A 1 168 ? -18.096 4.945 13.837 1.00 95.06 168 ARG A O 1
ATOM 1332 N N . ILE A 1 169 ? -18.645 2.913 13.041 1.00 96.56 169 ILE A N 1
ATOM 1333 C CA . ILE A 1 169 ? -17.284 2.455 12.771 1.00 96.56 169 ILE A CA 1
ATOM 1334 C C . ILE A 1 169 ? -16.709 3.234 11.592 1.00 96.56 169 ILE A C 1
ATOM 1336 O O . ILE A 1 169 ? -15.583 3.712 11.680 1.00 96.56 169 ILE A O 1
ATOM 1340 N N . ALA A 1 170 ? -17.510 3.475 10.553 1.00 95.25 170 ALA A N 1
ATOM 1341 C CA . ALA A 1 170 ? -17.136 4.349 9.446 1.00 95.25 170 ALA A CA 1
ATOM 1342 C C . ALA A 1 170 ? -16.830 5.787 9.916 1.00 95.25 170 ALA A C 1
ATOM 1344 O O . ALA A 1 170 ? -15.842 6.381 9.486 1.00 95.25 170 ALA A O 1
ATOM 1345 N N . MET A 1 171 ? -17.627 6.349 10.836 1.00 96.12 171 MET A N 1
ATOM 1346 C CA . MET A 1 171 ? -17.360 7.674 11.415 1.00 96.12 171 MET A CA 1
ATOM 1347 C C . MET A 1 171 ? -16.083 7.700 12.263 1.00 96.12 171 MET A C 1
ATOM 1349 O O . MET A 1 171 ? -15.298 8.639 12.143 1.00 96.12 171 MET A O 1
ATOM 1353 N N . ALA A 1 172 ? -15.863 6.680 13.097 1.00 97.12 172 ALA A N 1
ATOM 1354 C CA . ALA A 1 172 ? -14.647 6.540 13.896 1.00 97.12 172 ALA A CA 1
ATOM 1355 C C . ALA A 1 172 ? -13.400 6.439 13.003 1.00 97.12 172 ALA A C 1
ATOM 1357 O O . ALA A 1 172 ? -12.438 7.180 13.200 1.00 97.12 172 ALA A O 1
ATOM 1358 N N . TYR A 1 173 ? -13.466 5.607 11.961 1.00 97.19 173 TYR A N 1
ATOM 1359 C CA . TYR A 1 173 ? -12.412 5.465 10.960 1.00 97.19 173 TYR A CA 1
ATOM 1360 C C . TYR A 1 173 ? -12.112 6.792 10.270 1.00 97.19 173 TYR A C 1
ATOM 1362 O O . TYR A 1 173 ? -10.971 7.246 10.276 1.00 97.19 173 TYR A O 1
ATOM 1370 N N . LYS A 1 174 ? -13.146 7.483 9.775 1.00 96.25 174 LYS A N 1
ATOM 1371 C CA . LYS A 1 174 ? -13.000 8.798 9.141 1.00 96.25 174 LYS A CA 1
ATOM 1372 C C . LYS A 1 174 ? -12.363 9.830 10.076 1.00 96.25 174 LYS A C 1
ATOM 1374 O O . LYS A 1 174 ? -11.542 10.623 9.622 1.00 96.25 174 LYS A O 1
ATOM 1379 N N . LYS A 1 175 ? -12.712 9.821 11.369 1.00 96.50 175 LYS A N 1
ATOM 1380 C CA . LYS A 1 175 ? -12.093 10.703 12.371 1.00 96.50 175 LYS A CA 1
ATOM 1381 C C . LYS A 1 175 ? -10.603 10.393 12.534 1.00 96.50 175 LYS A C 1
ATOM 1383 O O . LYS A 1 175 ? -9.802 11.322 12.562 1.00 96.50 175 LYS A O 1
ATOM 1388 N N . CYS A 1 176 ? -10.224 9.115 12.601 1.00 96.88 176 CYS A N 1
ATOM 1389 C CA . CYS A 1 176 ? -8.817 8.713 12.627 1.00 96.88 176 CYS A CA 1
ATOM 1390 C C . CYS A 1 176 ? -8.081 9.175 11.362 1.00 96.88 176 CYS A C 1
ATOM 1392 O O . CYS A 1 176 ? -7.038 9.804 11.486 1.00 96.88 176 CYS A O 1
ATOM 1394 N N . THR A 1 177 ? -8.651 8.963 10.171 1.00 95.88 177 THR A N 1
ATOM 1395 C CA . THR A 1 177 ? -8.058 9.415 8.902 1.00 95.88 177 THR A CA 1
ATOM 1396 C C . THR A 1 177 ? -7.859 10.930 8.870 1.00 95.88 177 THR A C 1
ATOM 1398 O O . THR A 1 177 ? -6.808 11.407 8.449 1.00 95.88 177 THR A O 1
ATOM 1401 N N . GLN A 1 178 ? -8.844 11.699 9.344 1.00 96.25 178 GLN A N 1
ATOM 1402 C CA . GLN A 1 178 ? -8.744 13.155 9.421 1.00 96.25 178 GLN A CA 1
ATOM 1403 C C . GLN A 1 178 ? -7.594 13.588 10.338 1.00 96.25 178 GLN A C 1
ATOM 1405 O O . GLN A 1 178 ? -6.777 14.414 9.941 1.00 96.25 178 GLN A O 1
ATOM 1410 N N . VAL A 1 179 ? -7.483 12.995 11.530 1.00 96.06 179 VAL A N 1
ATOM 1411 C CA . VAL A 1 179 ? -6.381 13.302 12.452 1.00 96.06 179 VAL A CA 1
ATOM 1412 C C . VAL A 1 179 ? -5.026 12.890 11.872 1.00 96.06 179 VAL A C 1
ATOM 1414 O O . VAL A 1 179 ? -4.062 13.642 12.015 1.00 96.06 179 VAL A O 1
ATOM 1417 N N . SER A 1 180 ? -4.943 11.744 11.188 1.00 94.81 180 SER A N 1
ATOM 1418 C CA . SER A 1 180 ? -3.717 11.318 10.506 1.00 94.81 180 SER A CA 1
ATOM 1419 C C . SER A 1 180 ? -3.254 12.357 9.485 1.00 94.81 180 SER A C 1
ATOM 1421 O O . SER A 1 180 ? -2.095 12.768 9.513 1.00 94.81 180 SER A O 1
ATOM 1423 N N . MET A 1 181 ? -4.171 12.857 8.654 1.00 93.19 181 MET A N 1
ATOM 1424 C CA . MET A 1 181 ? -3.877 13.907 7.676 1.00 93.19 181 MET A CA 1
ATOM 1425 C C . MET A 1 181 ? -3.455 15.219 8.341 1.00 93.19 181 MET A C 1
ATOM 1427 O O . MET A 1 181 ? -2.455 15.807 7.952 1.00 93.19 181 MET A O 1
ATOM 1431 N N . GLU A 1 182 ? -4.184 15.673 9.360 1.00 93.75 182 GLU A N 1
ATOM 1432 C CA . GLU A 1 182 ? -3.956 16.987 9.974 1.00 93.75 182 GLU A CA 1
ATOM 1433 C C . GLU A 1 182 ? -2.702 17.050 10.856 1.00 93.75 182 GLU A C 1
ATOM 1435 O O . GLU A 1 182 ? -2.084 18.109 10.962 1.00 93.75 182 GLU A O 1
ATOM 1440 N N . LYS A 1 183 ? -2.338 15.947 11.524 1.00 92.75 183 LYS A N 1
ATOM 1441 C CA . LYS A 1 183 ? -1.293 15.951 12.562 1.00 92.75 183 LYS A CA 1
ATOM 1442 C C . LYS A 1 183 ? -0.115 15.028 12.287 1.00 92.75 183 LYS A C 1
ATOM 1444 O O . LYS A 1 183 ? 0.990 15.349 12.711 1.00 92.75 183 LYS A O 1
ATOM 1449 N N . ILE A 1 184 ? -0.333 13.890 11.628 1.00 92.12 184 ILE A N 1
ATOM 1450 C CA . ILE A 1 184 ? 0.706 12.864 11.461 1.00 92.12 184 ILE A CA 1
ATOM 1451 C C . ILE A 1 184 ? 1.480 13.126 10.169 1.00 92.12 184 ILE A C 1
ATOM 1453 O O . ILE A 1 184 ? 2.682 13.388 10.217 1.00 92.12 184 ILE A O 1
ATOM 1457 N N . TYR A 1 185 ? 0.790 13.152 9.028 1.00 88.50 185 TYR A N 1
ATOM 1458 C CA . TYR A 1 185 ? 1.433 13.318 7.719 1.00 88.50 185 TYR A CA 1
ATOM 1459 C C . TYR A 1 185 ? 1.909 14.754 7.460 1.00 88.50 185 TYR A C 1
ATOM 1461 O O . TYR A 1 185 ? 2.847 14.968 6.703 1.00 88.50 185 TYR A O 1
ATOM 1469 N N . CYS A 1 186 ? 1.320 15.745 8.134 1.00 87.81 186 CYS A N 1
ATOM 1470 C CA . CYS A 1 186 ? 1.789 17.133 8.103 1.00 87.81 186 CYS A CA 1
ATOM 1471 C C . CYS A 1 186 ? 2.812 17.467 9.202 1.00 87.81 186 CYS A C 1
ATOM 1473 O O . CYS A 1 186 ? 3.137 18.643 9.393 1.00 87.81 186 CYS A O 1
ATOM 1475 N N . SER A 1 187 ? 3.309 16.474 9.949 1.00 86.88 187 SER A N 1
ATOM 1476 C CA . SER A 1 187 ? 4.392 16.717 10.903 1.00 86.88 187 SER A CA 1
ATOM 1477 C C . SER A 1 187 ? 5.666 17.130 10.167 1.00 86.88 187 SER A C 1
ATOM 1479 O O . SER A 1 187 ? 5.931 16.712 9.037 1.00 86.88 187 SER A O 1
ATOM 1481 N N . ARG A 1 188 ? 6.463 17.988 10.803 1.00 86.50 188 ARG A N 1
ATOM 1482 C CA . ARG A 1 188 ? 7.664 18.553 10.183 1.00 86.50 188 ARG A CA 1
ATOM 1483 C C . ARG A 1 188 ? 8.658 17.461 9.794 1.00 86.50 188 ARG A C 1
ATOM 1485 O O . ARG A 1 188 ? 9.236 17.517 8.717 1.00 86.50 188 ARG A O 1
ATOM 1492 N N . GLU A 1 189 ? 8.818 16.469 10.659 1.00 83.75 189 GLU A N 1
ATOM 1493 C CA . GLU A 1 189 ? 9.711 15.337 10.459 1.00 83.75 189 GLU A CA 1
ATOM 1494 C C . GLU A 1 189 ? 9.319 14.520 9.220 1.00 83.75 189 GLU A C 1
ATOM 1496 O O . GLU A 1 189 ? 10.194 14.150 8.439 1.00 83.75 189 GLU A O 1
ATOM 1501 N N . VAL A 1 190 ? 8.019 14.282 9.004 1.00 86.06 190 VAL A N 1
ATOM 1502 C CA . VAL A 1 190 ? 7.523 13.570 7.814 1.00 86.06 190 VAL A CA 1
ATOM 1503 C C . VAL A 1 190 ? 7.767 14.398 6.553 1.00 86.06 190 VAL A C 1
ATOM 1505 O O . VAL A 1 190 ? 8.333 13.886 5.589 1.00 86.06 190 VAL A O 1
ATOM 1508 N N . LEU A 1 191 ? 7.440 15.693 6.578 1.00 88.88 191 LEU A N 1
ATOM 1509 C CA . LEU A 1 191 ? 7.632 16.584 5.429 1.00 88.88 191 LEU A CA 1
ATOM 1510 C C . LEU A 1 191 ? 9.106 16.715 5.018 1.00 88.88 191 LEU A C 1
ATOM 1512 O O . LEU A 1 191 ? 9.417 16.691 3.828 1.00 88.88 191 LEU A O 1
ATOM 1516 N N . ASP A 1 192 ? 10.025 16.827 5.981 1.00 89.94 192 ASP A N 1
ATOM 1517 C CA . ASP A 1 192 ? 11.462 16.914 5.700 1.00 89.94 192 ASP A CA 1
ATOM 1518 C C . ASP A 1 192 ? 11.971 15.634 5.000 1.00 89.94 192 ASP A C 1
ATOM 1520 O O . ASP A 1 192 ? 12.775 15.712 4.062 1.00 89.94 192 ASP A O 1
ATOM 1524 N N . VAL A 1 193 ? 11.468 14.458 5.403 1.00 90.19 193 VAL A N 1
ATOM 1525 C CA . VAL A 1 193 ? 11.786 13.168 4.765 1.00 90.19 193 VAL A CA 1
ATOM 1526 C C . VAL A 1 193 ? 11.195 13.084 3.356 1.00 90.19 193 VAL A C 1
ATOM 1528 O O . VAL A 1 193 ? 11.911 12.714 2.422 1.00 90.19 193 VAL A O 1
ATOM 1531 N N . GLU A 1 194 ? 9.934 13.474 3.167 1.00 91.50 194 GLU A N 1
ATOM 1532 C CA . GLU A 1 194 ? 9.275 13.467 1.855 1.00 91.50 194 GLU A CA 1
ATOM 1533 C C . GLU A 1 194 ? 9.964 14.404 0.855 1.00 91.50 194 GLU A C 1
ATOM 1535 O O . GLU A 1 194 ? 10.225 14.013 -0.286 1.00 91.50 194 GLU A O 1
ATOM 1540 N N . LEU A 1 195 ? 10.330 15.619 1.278 1.00 92.81 195 LEU A N 1
ATOM 1541 C CA . LEU A 1 195 ? 11.053 16.584 0.443 1.00 92.81 195 LEU A CA 1
ATOM 1542 C C . LEU A 1 195 ? 12.413 16.038 -0.005 1.00 92.81 195 LEU A C 1
ATOM 1544 O O . LEU A 1 195 ? 12.783 16.152 -1.181 1.00 92.81 195 LEU A O 1
ATOM 1548 N N . ALA A 1 196 ? 13.159 15.425 0.919 1.00 92.75 196 ALA A N 1
ATOM 1549 C CA . ALA A 1 196 ? 14.437 14.801 0.606 1.00 92.75 196 ALA A CA 1
ATOM 1550 C C . ALA A 1 196 ? 14.256 13.624 -0.367 1.00 92.75 196 ALA A C 1
ATOM 1552 O O . ALA A 1 196 ? 14.966 13.548 -1.373 1.00 92.75 196 ALA A O 1
ATOM 1553 N N . GLY A 1 197 ? 13.276 12.754 -0.108 1.00 95.44 197 GLY A N 1
ATOM 1554 C CA . GLY A 1 197 ? 12.933 11.617 -0.960 1.00 95.44 197 GLY A CA 1
ATOM 1555 C C . GLY A 1 197 ? 12.550 12.050 -2.375 1.00 95.44 197 GLY A C 1
ATOM 1556 O O . GLY A 1 197 ? 13.116 11.546 -3.346 1.00 95.44 197 GLY A O 1
ATOM 1557 N N . PHE A 1 198 ? 11.683 13.057 -2.507 1.00 95.12 198 PHE A N 1
ATOM 1558 C CA . PHE A 1 198 ? 11.278 13.609 -3.800 1.00 95.12 198 PHE A CA 1
ATOM 1559 C C . PHE A 1 198 ? 12.479 14.121 -4.598 1.00 95.12 198 PHE A C 1
ATOM 1561 O O . PHE A 1 198 ? 12.612 13.826 -5.789 1.00 95.12 198 PHE A O 1
ATOM 1568 N N . ARG A 1 199 ? 13.393 14.855 -3.949 1.00 95.69 199 ARG A N 1
ATOM 1569 C CA . ARG A 1 199 ? 14.602 15.366 -4.604 1.00 95.69 199 ARG A CA 1
ATOM 1570 C C . ARG A 1 199 ? 15.530 14.237 -5.047 1.00 95.69 199 ARG A C 1
ATOM 1572 O O . ARG A 1 199 ? 16.041 14.292 -6.170 1.00 95.69 199 ARG A O 1
ATOM 1579 N N . VAL A 1 200 ? 15.749 13.246 -4.184 1.00 96.38 200 VAL A N 1
ATOM 1580 C CA . VAL A 1 200 ? 16.591 12.076 -4.470 1.00 96.38 200 VAL A CA 1
ATOM 1581 C C . VAL A 1 200 ? 16.031 11.310 -5.664 1.00 96.38 200 VAL A C 1
ATOM 1583 O O . VAL A 1 200 ? 16.723 11.176 -6.673 1.00 96.38 200 VAL A O 1
ATOM 1586 N N . LEU A 1 201 ? 14.766 10.890 -5.593 1.00 97.00 201 LEU A N 1
ATOM 1587 C CA . LEU A 1 201 ? 14.123 10.091 -6.635 1.00 97.00 201 LEU A CA 1
ATOM 1588 C C . LEU A 1 201 ? 14.035 10.849 -7.958 1.00 97.00 201 LEU A C 1
ATOM 1590 O O . LEU A 1 201 ? 14.449 10.313 -8.980 1.00 97.00 201 LEU A O 1
ATOM 1594 N N . SER A 1 202 ? 13.600 12.113 -7.947 1.00 96.81 202 SER A N 1
ATOM 1595 C CA . SER A 1 202 ? 13.510 12.919 -9.175 1.00 96.81 202 SER A CA 1
ATOM 1596 C C . SER A 1 202 ? 14.864 13.054 -9.868 1.00 96.81 202 SER A C 1
ATOM 1598 O O . SER A 1 202 ? 14.956 12.970 -11.089 1.00 96.81 202 SER A O 1
ATOM 1600 N N . THR A 1 203 ? 15.939 13.237 -9.097 1.00 96.88 203 THR A N 1
ATOM 1601 C CA . THR A 1 203 ? 17.289 13.352 -9.661 1.00 96.88 203 THR A CA 1
ATOM 1602 C C . THR A 1 203 ? 17.751 12.028 -10.262 1.00 96.88 203 THR A C 1
ATOM 1604 O O . THR A 1 203 ? 18.256 12.016 -11.381 1.00 96.88 203 THR A O 1
ATOM 1607 N N . LEU A 1 204 ? 17.565 10.915 -9.545 1.00 97.06 204 LEU A N 1
ATOM 1608 C CA . LEU A 1 204 ? 17.958 9.591 -10.029 1.00 97.06 204 LEU A CA 1
ATOM 1609 C C . LEU A 1 204 ? 17.167 9.188 -11.276 1.00 97.06 204 LEU A C 1
ATOM 1611 O O . LEU A 1 204 ? 17.773 8.760 -12.254 1.00 97.06 204 LEU A O 1
ATOM 1615 N N . VAL A 1 205 ? 15.844 9.374 -11.274 1.00 97.62 205 VAL A N 1
ATOM 1616 C CA . VAL A 1 205 ? 14.983 9.073 -12.426 1.00 97.62 205 VAL A CA 1
ATOM 1617 C C . VAL A 1 205 ? 15.417 9.883 -13.641 1.00 97.62 205 VAL A C 1
ATOM 1619 O O . VAL A 1 205 ? 15.699 9.288 -14.676 1.00 97.62 205 VAL A O 1
ATOM 1622 N N . ASN A 1 206 ? 15.557 11.206 -13.516 1.00 97.25 206 ASN A N 1
ATOM 1623 C CA . ASN A 1 206 ? 15.935 12.051 -14.651 1.00 97.25 206 ASN A CA 1
ATOM 1624 C C . ASN A 1 206 ? 17.306 11.664 -15.220 1.00 97.25 206 ASN A C 1
ATOM 1626 O O . ASN A 1 206 ? 17.428 11.438 -16.419 1.00 97.25 206 ASN A O 1
ATOM 1630 N N . LEU A 1 207 ? 18.323 11.503 -14.366 1.00 96.50 207 LEU A N 1
ATOM 1631 C CA . LEU A 1 207 ? 19.670 11.146 -14.820 1.00 96.50 207 LEU A CA 1
ATOM 1632 C C . LEU A 1 207 ? 19.717 9.782 -15.511 1.00 96.50 207 LEU A C 1
ATOM 1634 O O . LEU A 1 207 ? 20.395 9.629 -16.526 1.00 96.50 207 LEU A O 1
ATOM 1638 N N . MET A 1 208 ? 19.022 8.785 -14.962 1.00 96.62 208 MET A N 1
ATOM 1639 C CA . MET A 1 208 ? 19.033 7.436 -15.520 1.00 96.62 208 MET A CA 1
ATOM 1640 C C . MET A 1 208 ? 18.212 7.347 -16.811 1.00 96.62 208 MET A C 1
ATOM 1642 O O . MET A 1 208 ? 18.662 6.715 -17.766 1.00 96.62 208 MET A O 1
ATOM 1646 N N . VAL A 1 209 ? 17.055 8.015 -16.878 1.00 96.94 209 VAL A N 1
ATOM 1647 C CA . VAL A 1 209 ? 16.235 8.094 -18.099 1.00 96.94 209 VAL A CA 1
ATOM 1648 C C . VAL A 1 209 ? 16.988 8.827 -19.212 1.00 96.94 209 VAL A C 1
ATOM 1650 O O . VAL A 1 209 ? 17.035 8.339 -20.345 1.00 96.94 209 VAL A O 1
ATOM 1653 N N . ASP A 1 210 ? 17.654 9.941 -18.901 1.00 97.06 210 ASP A N 1
ATOM 1654 C CA . ASP A 1 210 ? 18.512 10.653 -19.853 1.00 97.06 210 ASP A CA 1
ATOM 1655 C C . ASP A 1 210 ? 19.662 9.763 -20.342 1.00 97.06 210 ASP A C 1
ATOM 1657 O O . ASP A 1 210 ? 19.981 9.747 -21.536 1.00 97.06 210 ASP A O 1
ATOM 1661 N N . ALA A 1 211 ? 20.261 8.978 -19.439 1.00 96.62 211 ALA A N 1
ATOM 1662 C CA . ALA A 1 211 ? 21.354 8.076 -19.777 1.00 96.62 211 ALA A CA 1
ATOM 1663 C C . ALA A 1 211 ? 20.926 6.997 -20.778 1.00 96.62 211 ALA A C 1
ATOM 1665 O O . ALA A 1 211 ? 21.613 6.791 -21.779 1.00 96.62 211 ALA A O 1
ATOM 1666 N N . VAL A 1 212 ? 19.786 6.335 -20.553 1.00 96.31 212 VAL A N 1
ATOM 1667 C CA . VAL A 1 212 ? 19.291 5.300 -21.478 1.00 96.31 212 VAL A CA 1
ATOM 1668 C C . VAL A 1 212 ? 18.724 5.882 -22.774 1.00 96.31 212 VAL A C 1
ATOM 1670 O O . VAL A 1 212 ? 18.723 5.201 -23.799 1.00 96.31 212 VAL A O 1
ATOM 1673 N N . THR A 1 213 ? 18.299 7.147 -22.766 1.00 96.81 213 THR A N 1
ATOM 1674 C CA . THR A 1 213 ? 17.847 7.860 -23.971 1.00 96.81 213 THR A CA 1
ATOM 1675 C C . THR A 1 213 ? 19.023 8.292 -24.851 1.00 96.81 213 THR A C 1
ATOM 1677 O O . THR A 1 213 ? 18.920 8.244 -26.075 1.00 96.81 213 THR A O 1
ATOM 1680 N N . SER A 1 214 ? 20.153 8.671 -24.248 1.00 95.44 214 SER A N 1
ATOM 1681 C CA . SER A 1 214 ? 21.389 9.092 -24.928 1.00 95.44 214 SER A CA 1
ATOM 1682 C C . SER A 1 214 ? 22.591 8.225 -24.512 1.00 95.44 214 SER A C 1
ATOM 1684 O O . SER A 1 214 ? 23.510 8.726 -23.843 1.00 95.44 214 SER A O 1
ATOM 1686 N N . PRO A 1 215 ? 22.603 6.918 -24.840 1.00 93.75 215 PRO A N 1
ATOM 1687 C CA . PRO A 1 215 ? 23.624 5.987 -24.360 1.00 93.75 215 PRO A CA 1
ATOM 1688 C C . PRO A 1 215 ? 25.020 6.277 -24.926 1.00 93.75 215 PRO A C 1
ATOM 1690 O O . PRO A 1 215 ? 26.011 5.852 -24.353 1.00 93.75 215 PRO A O 1
ATOM 1693 N N . GLU A 1 216 ? 25.146 7.004 -26.029 1.00 94.12 216 GLU A N 1
ATOM 1694 C CA . GLU A 1 216 ? 26.423 7.345 -26.663 1.00 94.12 216 GLU A CA 1
ATOM 1695 C C . GLU A 1 216 ? 27.300 8.303 -25.838 1.00 94.12 216 GLU A C 1
ATOM 1697 O O . GLU A 1 216 ? 28.509 8.389 -26.066 1.00 94.12 216 GLU A O 1
ATOM 1702 N N . LYS A 1 217 ? 26.728 9.021 -24.863 1.00 96.12 217 LYS A N 1
ATOM 1703 C CA . LYS A 1 217 ? 27.487 9.955 -24.021 1.00 96.12 217 LYS A CA 1
ATOM 1704 C C . LYS A 1 217 ? 28.348 9.192 -23.013 1.00 96.12 217 LYS A C 1
ATOM 1706 O O . LYS A 1 217 ? 27.890 8.264 -22.350 1.00 96.12 217 LYS A O 1
ATOM 1711 N N . VAL A 1 218 ? 29.577 9.670 -22.804 1.00 94.56 218 VAL A N 1
ATOM 1712 C CA . VAL A 1 218 ? 30.524 9.090 -21.831 1.00 94.56 218 VAL A CA 1
ATOM 1713 C C . VAL A 1 218 ? 29.910 9.006 -20.429 1.00 94.56 218 VAL A C 1
ATOM 1715 O O . VAL A 1 218 ? 30.006 7.973 -19.772 1.00 94.56 218 VAL A O 1
ATOM 1718 N N . TYR A 1 219 ? 29.228 10.066 -19.985 1.00 92.44 219 TYR A N 1
ATOM 1719 C CA . TYR A 1 219 ? 28.577 10.083 -18.674 1.00 92.44 219 TYR A CA 1
ATOM 1720 C C . TYR A 1 219 ? 27.406 9.092 -18.579 1.00 92.44 219 TYR A C 1
ATOM 1722 O O . TYR A 1 219 ? 27.284 8.392 -17.575 1.00 92.44 219 TYR A O 1
ATOM 1730 N N . SER A 1 220 ? 26.602 8.958 -19.640 1.00 95.94 220 SER A N 1
ATOM 1731 C CA . SER A 1 220 ? 25.527 7.960 -19.707 1.00 95.94 220 SER A CA 1
ATOM 1732 C C . SER A 1 220 ? 26.070 6.546 -19.537 1.00 95.94 220 SER A C 1
ATOM 1734 O O . SER A 1 220 ? 25.519 5.766 -18.768 1.00 95.94 220 SER A O 1
ATOM 1736 N N . GLN A 1 221 ? 27.195 6.226 -20.184 1.00 95.00 221 GLN A N 1
ATOM 1737 C CA . GLN A 1 221 ? 27.836 4.917 -20.043 1.00 95.00 221 GLN A CA 1
ATOM 1738 C C . GLN A 1 221 ? 28.307 4.639 -18.611 1.00 95.00 221 GLN A C 1
ATOM 1740 O O . GLN A 1 221 ? 28.189 3.507 -18.148 1.00 95.00 221 GLN A O 1
ATOM 1745 N N . LEU A 1 222 ? 28.786 5.645 -17.872 1.00 93.62 222 LEU A N 1
ATOM 1746 C CA . LEU A 1 222 ? 29.146 5.471 -16.457 1.00 93.62 222 LEU A CA 1
ATOM 1747 C C . LEU A 1 222 ? 27.931 5.106 -15.590 1.00 93.62 222 LEU A C 1
ATOM 1749 O O . LEU A 1 222 ? 28.059 4.294 -14.674 1.00 93.62 222 LEU A O 1
ATOM 1753 N N . LEU A 1 223 ? 26.766 5.695 -15.873 1.00 93.75 223 LEU A N 1
ATOM 1754 C CA . LEU A 1 223 ? 25.518 5.400 -15.165 1.00 93.75 223 LEU A CA 1
ATOM 1755 C C . LEU A 1 223 ? 24.959 4.027 -15.552 1.00 93.75 223 LEU A C 1
ATOM 1757 O O . LEU A 1 223 ? 24.664 3.217 -14.678 1.00 93.75 223 LEU A O 1
ATOM 1761 N N . ILE A 1 224 ? 24.889 3.735 -16.852 1.00 94.25 224 ILE A N 1
ATOM 1762 C CA . ILE A 1 224 ? 24.413 2.457 -17.397 1.00 94.25 224 ILE A CA 1
ATOM 1763 C C . ILE A 1 224 ? 25.252 1.296 -16.853 1.00 94.25 224 ILE A C 1
ATOM 1765 O O . ILE A 1 224 ? 24.710 0.312 -16.364 1.00 94.25 224 ILE A O 1
ATOM 1769 N N . ASN A 1 225 ? 26.581 1.414 -16.865 1.00 91.69 225 ASN A N 1
ATOM 1770 C CA . ASN A 1 225 ? 27.464 0.328 -16.431 1.00 91.69 225 ASN A CA 1
ATOM 1771 C C . ASN A 1 225 ? 27.471 0.096 -14.908 1.00 91.69 225 ASN A C 1
ATOM 1773 O O . ASN A 1 225 ? 28.096 -0.855 -14.447 1.00 91.69 225 ASN A O 1
ATOM 1777 N N . ARG A 1 226 ? 26.792 0.939 -14.117 1.00 89.69 226 ARG A N 1
ATOM 1778 C CA . ARG A 1 226 ? 26.569 0.703 -12.681 1.00 89.69 226 ARG A CA 1
ATOM 1779 C C . ARG A 1 226 ? 25.337 -0.144 -12.387 1.00 89.69 226 ARG A C 1
ATOM 1781 O O . ARG A 1 226 ? 25.218 -0.647 -11.272 1.00 89.69 226 ARG A O 1
ATOM 1788 N N . VAL A 1 227 ? 24.413 -0.264 -13.335 1.00 92.06 227 VAL A N 1
ATOM 1789 C CA . VAL A 1 227 ? 23.181 -1.026 -13.135 1.00 92.06 227 VAL A CA 1
ATOM 1790 C C . VAL A 1 227 ? 23.489 -2.518 -13.195 1.00 92.06 227 VAL A C 1
ATOM 1792 O O . VAL A 1 227 ? 24.253 -2.974 -14.043 1.00 92.06 227 VAL A O 1
ATOM 1795 N N . SER A 1 228 ? 22.900 -3.277 -12.271 1.00 89.94 228 SER A N 1
ATOM 1796 C CA . SER A 1 228 ? 23.022 -4.737 -12.243 1.00 89.94 228 SER A CA 1
ATOM 1797 C C . SER A 1 228 ? 22.481 -5.359 -13.532 1.00 89.94 228 SER A C 1
ATOM 1799 O O . SER A 1 228 ? 21.428 -4.954 -14.021 1.00 89.94 228 SER A O 1
ATOM 1801 N N . GLU A 1 229 ? 23.150 -6.403 -14.027 1.00 88.12 229 GLU A N 1
ATOM 1802 C CA . GLU A 1 229 ? 22.775 -7.139 -15.246 1.00 88.12 229 GLU A CA 1
ATOM 1803 C C . GLU A 1 229 ? 21.374 -7.769 -15.187 1.00 88.12 229 GLU A C 1
ATOM 1805 O O . GLU A 1 229 ? 20.837 -8.184 -16.209 1.00 88.12 229 GLU A O 1
ATOM 1810 N N . GLN A 1 230 ? 20.759 -7.840 -14.002 1.00 89.19 230 GLN A N 1
ATOM 1811 C CA . GLN A 1 230 ? 19.379 -8.305 -13.861 1.00 89.19 230 GLN A CA 1
ATOM 1812 C C . GLN A 1 230 ? 18.340 -7.364 -14.499 1.00 89.19 230 GLN A C 1
ATOM 1814 O O . GLN A 1 230 ? 17.215 -7.803 -14.725 1.00 89.19 230 GLN A O 1
ATOM 1819 N N . TYR A 1 231 ? 18.699 -6.104 -14.776 1.00 92.38 231 TYR A N 1
ATOM 1820 C CA . TYR A 1 231 ? 17.838 -5.121 -15.437 1.00 92.38 231 TYR A CA 1
ATOM 1821 C C . TYR A 1 231 ? 18.304 -4.893 -16.877 1.00 92.38 231 TYR A C 1
ATOM 1823 O O . TYR A 1 231 ? 19.441 -4.473 -17.108 1.00 92.38 231 TYR A O 1
ATOM 1831 N N . ASP A 1 232 ? 17.422 -5.114 -17.853 1.00 91.19 232 ASP A N 1
ATOM 1832 C CA . ASP A 1 232 ? 17.757 -4.965 -19.275 1.00 91.19 232 ASP A CA 1
ATOM 1833 C C . ASP A 1 232 ? 17.662 -3.506 -19.757 1.00 91.19 232 ASP A C 1
ATOM 1835 O O . ASP A 1 232 ? 16.864 -3.125 -20.611 1.00 91.19 232 ASP A O 1
ATOM 1839 N N . ILE A 1 233 ? 18.520 -2.651 -19.205 1.00 92.06 233 ILE A N 1
ATOM 1840 C CA . ILE A 1 233 ? 18.597 -1.231 -19.582 1.00 92.06 233 ILE A CA 1
ATOM 1841 C C . ILE A 1 233 ? 19.280 -0.995 -20.943 1.00 92.06 233 ILE A C 1
ATOM 1843 O O . ILE A 1 233 ? 19.450 0.150 -21.368 1.00 92.06 233 ILE A O 1
ATOM 1847 N N . LYS A 1 234 ? 19.699 -2.070 -21.626 1.00 90.88 234 LYS A N 1
ATOM 1848 C CA . LYS A 1 234 ? 20.305 -2.056 -22.968 1.00 90.88 234 LYS A CA 1
ATOM 1849 C C . LYS A 1 234 ? 19.376 -2.665 -24.027 1.00 90.88 234 LYS A C 1
ATOM 1851 O O . LYS A 1 234 ? 19.821 -2.872 -25.156 1.00 90.88 234 LYS A O 1
ATOM 1856 N N . ALA A 1 235 ? 18.108 -2.897 -23.683 1.00 90.94 235 ALA A N 1
ATOM 1857 C CA . ALA A 1 235 ? 17.079 -3.364 -24.601 1.00 90.94 235 ALA A CA 1
ATOM 1858 C C . ALA A 1 235 ? 16.986 -2.502 -25.874 1.00 90.94 235 ALA A C 1
ATOM 1860 O O . ALA A 1 235 ? 17.327 -1.316 -25.893 1.00 90.94 235 ALA A O 1
ATOM 1861 N N . VAL A 1 236 ? 16.502 -3.102 -26.964 1.00 90.25 236 VAL A N 1
ATOM 1862 C CA . VAL A 1 236 ? 16.390 -2.418 -28.263 1.00 90.25 236 VAL A CA 1
ATOM 1863 C C . VAL A 1 236 ? 15.328 -1.319 -28.205 1.00 90.25 236 VAL A C 1
ATOM 1865 O O . VAL A 1 236 ? 15.520 -0.230 -28.748 1.00 90.25 236 VAL A O 1
ATOM 1868 N N . SER A 1 237 ? 14.209 -1.587 -27.530 1.00 95.00 237 SER A N 1
ATOM 1869 C CA . SER A 1 237 ? 13.127 -0.621 -27.388 1.00 95.00 237 SER A CA 1
ATOM 1870 C C . SER A 1 237 ? 13.464 0.439 -26.342 1.00 95.00 237 SER A C 1
ATOM 1872 O O . SER A 1 237 ? 13.892 0.135 -25.229 1.00 95.00 237 SER A O 1
ATOM 1874 N N . LEU A 1 238 ? 13.208 1.712 -26.659 1.00 95.00 238 LEU A N 1
ATOM 1875 C CA . LEU A 1 238 ? 13.291 2.783 -25.661 1.00 95.00 238 LEU A CA 1
ATOM 1876 C C . LEU A 1 238 ? 12.317 2.542 -24.499 1.00 95.00 238 LEU A C 1
ATOM 1878 O O . LEU A 1 238 ? 12.677 2.794 -23.355 1.00 95.00 238 LEU A O 1
ATOM 1882 N N . TYR A 1 239 ? 11.123 2.017 -24.790 1.00 94.31 239 TYR A N 1
ATOM 1883 C CA . TYR A 1 239 ? 10.134 1.680 -23.768 1.00 94.31 239 TYR A CA 1
ATOM 1884 C C . TYR A 1 239 ? 10.692 0.665 -22.762 1.00 94.31 239 TYR A C 1
ATOM 1886 O O . TYR A 1 239 ? 10.674 0.924 -21.564 1.00 94.31 239 TYR A O 1
ATOM 1894 N N . GLU A 1 240 ? 11.267 -0.438 -23.251 1.00 94.19 240 GLU A N 1
ATOM 1895 C CA . GLU A 1 240 ? 11.840 -1.493 -22.403 1.00 94.19 240 GLU A CA 1
ATOM 1896 C C . GLU A 1 240 ? 13.018 -0.969 -21.574 1.00 94.19 240 GLU A C 1
ATOM 1898 O O . GLU A 1 240 ? 13.109 -1.257 -20.384 1.00 94.19 240 GLU A O 1
ATOM 1903 N N . ARG A 1 241 ? 13.880 -0.121 -22.156 1.00 95.31 241 ARG A N 1
ATOM 1904 C CA . ARG A 1 241 ? 14.990 0.503 -21.416 1.00 95.31 241 ARG A CA 1
ATOM 1905 C C . ARG A 1 241 ? 14.514 1.430 -20.301 1.00 95.31 241 ARG A C 1
ATOM 1907 O O . ARG A 1 241 ? 15.100 1.434 -19.217 1.00 95.31 241 ARG A O 1
ATOM 1914 N N . ILE A 1 242 ? 13.477 2.229 -20.560 1.00 96.25 242 ILE A N 1
ATOM 1915 C CA . ILE A 1 242 ? 12.885 3.111 -19.547 1.00 96.25 242 ILE A CA 1
ATOM 1916 C C . ILE A 1 242 ? 12.218 2.269 -18.460 1.00 96.25 242 ILE A C 1
ATOM 1918 O O . ILE A 1 242 ? 12.469 2.517 -17.285 1.00 96.25 242 ILE A O 1
ATOM 1922 N N . GLN A 1 243 ? 11.441 1.246 -18.821 1.00 96.06 243 GLN A N 1
ATOM 1923 C CA . GLN A 1 243 ? 10.822 0.356 -17.839 1.00 96.06 243 GLN A CA 1
ATOM 1924 C C . GLN A 1 243 ? 11.881 -0.333 -16.965 1.00 96.06 243 GLN A C 1
ATOM 1926 O O . GLN A 1 243 ? 11.810 -0.219 -15.748 1.00 96.06 243 GLN A O 1
ATOM 1931 N N . ALA A 1 244 ? 12.934 -0.9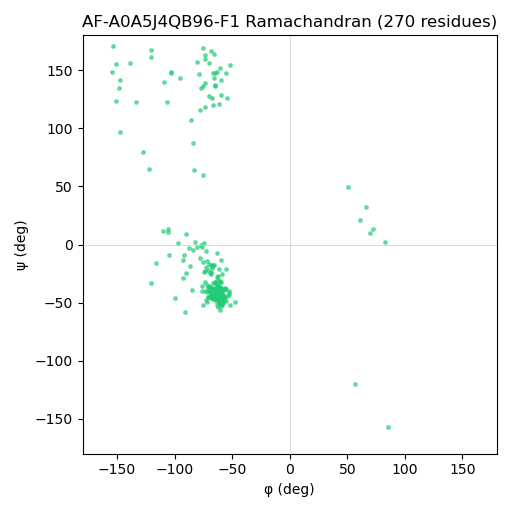09 -17.553 1.00 95.88 244 ALA A N 1
ATOM 1932 C CA . ALA A 1 244 ? 14.035 -1.519 -16.802 1.00 95.88 244 ALA A CA 1
ATOM 1933 C C . ALA A 1 244 ? 14.766 -0.517 -15.885 1.00 95.88 244 ALA A C 1
ATOM 1935 O O . ALA A 1 244 ? 15.264 -0.876 -14.817 1.00 95.88 244 ALA A O 1
ATOM 1936 N N . THR A 1 245 ? 14.825 0.757 -16.281 1.00 96.38 245 THR A N 1
ATOM 1937 C CA . T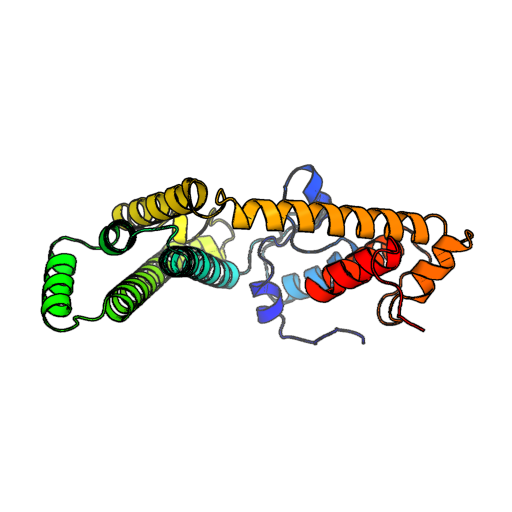HR A 1 245 ? 15.362 1.835 -15.441 1.00 96.38 245 THR A CA 1
ATOM 1938 C C . THR A 1 245 ? 14.464 2.107 -14.235 1.00 96.38 245 THR A C 1
ATOM 1940 O O . THR A 1 245 ? 14.961 2.272 -13.120 1.00 96.38 245 THR A O 1
ATOM 1943 N N . LEU A 1 246 ? 13.145 2.135 -14.439 1.00 96.31 246 LEU A N 1
ATOM 1944 C CA . LEU A 1 246 ? 12.172 2.283 -13.357 1.00 96.31 246 LEU A CA 1
ATOM 1945 C C . LEU A 1 246 ? 12.178 1.062 -12.428 1.00 96.31 246 LEU A C 1
ATOM 1947 O O . LEU A 1 246 ? 12.113 1.239 -11.213 1.00 96.31 246 LEU A O 1
ATOM 1951 N N . ASP A 1 247 ? 12.345 -0.148 -12.962 1.00 95.56 247 ASP A N 1
ATOM 1952 C CA . ASP A 1 247 ? 12.515 -1.374 -12.174 1.00 95.56 247 ASP A CA 1
ATOM 1953 C C . ASP A 1 247 ? 13.774 -1.294 -11.299 1.00 95.56 247 ASP A C 1
ATOM 1955 O O . ASP A 1 247 ? 13.738 -1.608 -10.110 1.00 95.56 247 ASP A O 1
ATOM 1959 N N . TYR A 1 248 ? 14.887 -0.800 -11.855 1.00 95.94 248 TYR A N 1
ATOM 1960 C CA . TYR A 1 248 ? 16.122 -0.595 -11.098 1.00 95.94 248 TYR A CA 1
ATOM 1961 C C . TYR A 1 248 ? 15.946 0.404 -9.952 1.00 95.94 248 TYR A C 1
ATOM 1963 O O . TYR A 1 248 ? 16.397 0.132 -8.841 1.00 95.94 248 TYR A O 1
ATOM 1971 N N . ILE A 1 249 ? 15.298 1.544 -10.211 1.00 96.25 249 ILE A N 1
ATOM 1972 C CA . ILE A 1 249 ? 15.095 2.605 -9.214 1.00 96.25 249 ILE A CA 1
ATOM 1973 C C . ILE A 1 249 ? 14.085 2.179 -8.146 1.00 96.25 249 ILE A C 1
ATOM 1975 O O . ILE A 1 249 ? 14.346 2.363 -6.961 1.00 96.25 249 ILE A O 1
ATOM 1979 N N . SER A 1 250 ? 12.960 1.582 -8.539 1.00 95.62 250 SER A N 1
ATOM 1980 C CA . SER A 1 250 ? 11.942 1.097 -7.598 1.00 95.62 250 SER A CA 1
ATOM 1981 C C . SER A 1 250 ? 12.418 -0.096 -6.765 1.00 95.62 250 SER A C 1
ATOM 1983 O O . SER A 1 250 ? 11.952 -0.282 -5.645 1.00 95.62 250 SER A O 1
ATOM 1985 N N . GLY A 1 251 ? 13.385 -0.871 -7.267 1.00 94.56 251 GLY A N 1
ATOM 1986 C CA . GLY A 1 251 ? 14.048 -1.940 -6.523 1.00 94.56 251 GLY A CA 1
ATOM 1987 C C . GLY A 1 251 ? 15.088 -1.466 -5.497 1.00 94.56 251 GLY A C 1
ATOM 1988 O O . GLY A 1 251 ? 15.687 -2.304 -4.819 1.00 94.56 251 GLY A O 1
ATOM 1989 N N . MET A 1 252 ? 15.350 -0.158 -5.381 1.00 95.44 252 MET A N 1
ATOM 1990 C CA . MET A 1 252 ? 16.286 0.390 -4.395 1.00 95.44 252 MET A CA 1
ATOM 1991 C C . MET A 1 252 ? 15.650 0.483 -3.007 1.00 95.44 252 MET A C 1
ATOM 1993 O O . MET A 1 252 ? 14.479 0.812 -2.861 1.00 95.44 252 MET A O 1
ATOM 1997 N N . THR A 1 253 ? 16.459 0.285 -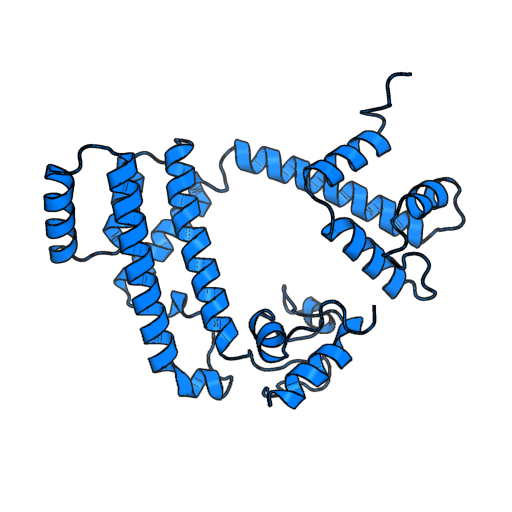1.966 1.00 96.31 253 THR A N 1
ATOM 1998 C CA . THR A 1 253 ? 16.096 0.730 -0.614 1.00 96.31 253 THR A CA 1
ATOM 1999 C C . THR A 1 253 ? 16.375 2.225 -0.459 1.00 96.31 253 THR A C 1
ATOM 2001 O O . THR A 1 253 ? 17.263 2.758 -1.129 1.00 96.31 253 THR A O 1
ATOM 2004 N N . ASP A 1 254 ? 15.703 2.892 0.482 1.00 94.81 254 ASP A N 1
ATOM 2005 C CA . ASP A 1 254 ? 15.908 4.321 0.773 1.00 94.81 254 ASP A CA 1
ATOM 2006 C C . ASP A 1 254 ? 17.383 4.665 1.024 1.00 94.81 254 ASP A C 1
ATOM 2008 O O . ASP A 1 254 ? 17.918 5.639 0.491 1.00 94.81 254 ASP A O 1
ATOM 2012 N N . VAL A 1 255 ? 18.073 3.821 1.799 1.00 94.75 255 VAL A N 1
ATOM 2013 C CA . VAL A 1 255 ? 19.500 3.981 2.112 1.00 94.75 255 VAL A CA 1
ATOM 2014 C C . VAL A 1 255 ? 20.350 3.883 0.848 1.00 94.75 255 VAL A C 1
ATOM 2016 O O . VAL A 1 255 ? 21.263 4.688 0.661 1.00 94.75 255 VAL A O 1
ATOM 2019 N N . PHE A 1 256 ? 20.049 2.923 -0.029 1.00 94.75 256 PHE A N 1
ATOM 2020 C CA . PHE A 1 256 ? 20.782 2.746 -1.277 1.00 94.75 256 PHE A CA 1
ATOM 2021 C C . PHE A 1 256 ? 20.542 3.911 -2.244 1.00 94.75 256 PHE A C 1
ATOM 2023 O O . PHE A 1 256 ? 21.500 4.447 -2.799 1.00 94.75 256 PHE A O 1
ATOM 2030 N N . ALA A 1 257 ? 19.290 4.348 -2.410 1.00 95.94 257 ALA A N 1
ATOM 2031 C CA . ALA A 1 257 ? 18.946 5.484 -3.261 1.00 95.94 257 ALA A CA 1
ATOM 2032 C C . ALA A 1 257 ? 19.640 6.772 -2.782 1.00 95.94 257 ALA A C 1
ATOM 2034 O O . ALA A 1 257 ? 20.236 7.501 -3.579 1.00 95.94 257 ALA A O 1
ATOM 2035 N N . LEU A 1 258 ? 19.639 7.026 -1.469 1.00 94.88 258 LEU A N 1
ATOM 2036 C CA . LEU A 1 258 ? 20.310 8.181 -0.876 1.00 94.88 258 LEU A CA 1
ATOM 2037 C C . LEU A 1 258 ? 21.836 8.126 -1.050 1.00 94.88 258 LEU A C 1
ATOM 2039 O O . LEU A 1 258 ? 22.454 9.141 -1.380 1.00 94.88 258 LEU A O 1
ATOM 2043 N N . ASP A 1 259 ? 22.453 6.963 -0.840 1.00 94.06 259 ASP A N 1
ATOM 2044 C CA . ASP A 1 259 ? 23.890 6.762 -1.049 1.00 94.06 259 ASP A CA 1
ATOM 2045 C C . ASP A 1 259 ? 24.282 6.967 -2.520 1.00 94.06 259 ASP A C 1
ATOM 2047 O O . ASP A 1 259 ? 25.215 7.719 -2.821 1.00 94.06 259 ASP A O 1
ATOM 2051 N N . LEU A 1 260 ? 23.523 6.383 -3.451 1.00 93.62 260 LEU A N 1
ATOM 2052 C CA . LEU A 1 260 ? 23.736 6.563 -4.884 1.00 93.62 260 LEU A CA 1
ATOM 2053 C C . LEU A 1 260 ? 23.615 8.039 -5.282 1.00 93.62 260 LEU A C 1
ATOM 2055 O O . LEU A 1 260 ? 24.495 8.567 -5.965 1.00 93.62 260 LEU A O 1
ATOM 2059 N N . TYR A 1 261 ? 22.577 8.728 -4.804 1.00 95.12 261 TYR A N 1
ATOM 2060 C CA . TYR A 1 261 ? 22.392 10.162 -5.021 1.00 95.12 261 TYR A CA 1
ATOM 2061 C C . TYR A 1 261 ? 23.577 10.986 -4.497 1.00 95.12 261 TYR A C 1
ATOM 2063 O O . TYR A 1 261 ? 24.058 11.890 -5.184 1.00 95.12 261 TYR A O 1
ATOM 2071 N N . ARG A 1 262 ? 24.095 10.677 -3.301 1.00 94.00 262 ARG A N 1
ATOM 2072 C CA . ARG A 1 262 ? 25.260 11.372 -2.725 1.00 94.00 262 ARG A CA 1
ATOM 2073 C C . ARG A 1 262 ? 26.531 11.137 -3.535 1.00 94.00 262 ARG A C 1
ATOM 2075 O O . ARG A 1 262 ? 27.262 12.094 -3.781 1.00 94.00 262 ARG A O 1
ATOM 2082 N N . LYS A 1 263 ? 26.778 9.902 -3.980 1.00 91.25 263 LYS A N 1
ATOM 2083 C CA . LYS A 1 263 ? 27.928 9.549 -4.830 1.00 91.25 263 LYS A CA 1
ATOM 2084 C C . LYS A 1 263 ? 27.880 10.259 -6.179 1.00 91.25 263 LYS A C 1
ATOM 2086 O O . LYS A 1 263 ? 28.901 10.757 -6.639 1.00 91.25 263 LYS A O 1
ATOM 2091 N N . ILE A 1 264 ? 26.704 10.319 -6.806 1.00 91.00 264 ILE A N 1
ATOM 2092 C CA . ILE A 1 264 ? 26.506 10.993 -8.097 1.00 91.00 264 ILE A CA 1
ATOM 2093 C C . ILE A 1 264 ? 26.742 12.501 -7.976 1.00 91.00 264 ILE A C 1
ATOM 2095 O O . ILE A 1 264 ? 27.402 13.079 -8.833 1.00 91.00 264 ILE A O 1
ATOM 2099 N N . ASN A 1 265 ? 26.262 13.125 -6.898 1.00 89.75 265 ASN A N 1
ATOM 2100 C CA . ASN A 1 265 ? 26.434 14.562 -6.668 1.00 89.75 265 ASN A CA 1
ATOM 2101 C C . ASN A 1 265 ? 27.793 14.942 -6.052 1.00 89.75 265 ASN A C 1
ATOM 2103 O O . ASN A 1 265 ? 28.021 16.112 -5.767 1.00 89.75 265 ASN A O 1
ATOM 2107 N N . GLY A 1 266 ? 28.692 13.979 -5.821 1.00 85.94 266 GLY A N 1
ATOM 2108 C CA . GLY A 1 266 ? 30.008 14.244 -5.230 1.00 85.94 266 GLY A CA 1
ATOM 2109 C C . GLY A 1 266 ? 29.981 14.593 -3.735 1.00 85.94 266 GLY A C 1
ATOM 2110 O O . GLY A 1 266 ? 30.993 15.019 -3.191 1.00 85.94 266 GLY A O 1
ATOM 2111 N N . ASN A 1 267 ? 28.857 14.370 -3.047 1.00 84.88 267 ASN A N 1
ATOM 2112 C CA . ASN A 1 267 ? 28.707 14.623 -1.607 1.00 84.88 267 ASN A CA 1
ATOM 2113 C C . ASN A 1 267 ? 29.397 13.555 -0.745 1.00 84.88 267 ASN A C 1
ATOM 2115 O O . ASN A 1 267 ? 29.540 13.710 0.467 1.00 84.88 267 ASN A O 1
ATOM 2119 N N . SER A 1 268 ? 29.753 12.419 -1.341 1.00 74.75 268 SER A N 1
ATOM 2120 C CA . SER A 1 268 ? 30.444 11.320 -0.671 1.00 74.75 268 SER A CA 1
ATOM 2121 C C . SER A 1 268 ? 31.363 10.639 -1.678 1.00 74.75 268 SER A C 1
ATOM 2123 O O . SER A 1 268 ? 30.926 9.812 -2.477 1.00 74.75 268 SER A O 1
ATOM 2125 N N . LEU A 1 269 ? 32.637 11.027 -1.664 1.00 63.41 269 LEU A N 1
ATOM 2126 C CA . LEU A 1 269 ? 33.704 10.290 -2.333 1.00 63.41 269 LEU A CA 1
ATOM 2127 C C . LEU A 1 269 ? 34.358 9.359 -1.303 1.00 63.41 269 LEU A C 1
ATOM 2129 O O . LEU A 1 269 ? 34.467 9.752 -0.138 1.00 63.41 269 LEU A O 1
ATOM 2133 N N . PRO A 1 270 ? 34.783 8.140 -1.684 1.00 59.88 270 PRO A N 1
ATOM 2134 C CA . PRO A 1 270 ? 35.621 7.327 -0.813 1.00 59.88 270 PRO A CA 1
ATOM 2135 C C . PRO A 1 270 ? 36.843 8.156 -0.414 1.00 59.88 270 PRO A C 1
ATOM 2137 O O . PRO A 1 270 ? 37.525 8.695 -1.288 1.00 59.88 270 PRO A O 1
ATOM 2140 N N . ALA A 1 271 ? 37.094 8.287 0.888 1.00 56.88 271 ALA A N 1
ATOM 2141 C CA . ALA A 1 271 ? 38.390 8.760 1.345 1.00 56.88 271 ALA A CA 1
ATOM 2142 C C . ALA A 1 271 ? 39.427 7.742 0.854 1.00 56.88 271 ALA A C 1
ATOM 2144 O O . ALA A 1 271 ? 39.281 6.548 1.123 1.00 56.88 271 ALA A O 1
ATOM 2145 N N . VAL A 1 272 ? 40.385 8.211 0.056 1.00 43.94 272 VAL A N 1
ATOM 2146 C CA . VAL A 1 272 ? 41.561 7.428 -0.345 1.00 43.94 272 VAL A CA 1
ATOM 2147 C C . VAL A 1 272 ? 42.463 7.249 0.866 1.00 43.94 272 VAL A C 1
ATOM 2149 O O . VAL A 1 272 ? 42.648 8.252 1.593 1.00 43.94 272 VAL A O 1
#

Sequence (272 aa):
RKGGFAMTYSTLASIVKYPFSSCLAENQLKFGFFTSEEDSFRCVADELGLLKLSGQPLKYARHPLVYLVEAADDICYQMMDIEDAHKLKILTTGETKELLLSYFDDERRKRIDRTFTIVSDVNEQIAYLRSSVIGLLIKECTAVFLANEKQILSGAFEGSLITQMSARIAMAYKKCTQVSMEKIYCSREVLDVELAGFRVLSTLVNLMVDAVTSPEKVYSQLLINRVSEQYDIKAVSLYERIQATLDYISGMTDVFALDLYRKINGNSLPAV

Solvent-accessible surface area (backbone atoms only — not comparable to full-atom values): 15234 Å² total; per-residue (Å²): 114,93,69,71,87,68,71,57,54,69,60,58,42,29,69,30,79,36,44,27,29,43,82,50,34,88,86,30,98,66,54,47,40,49,72,91,41,48,68,62,51,47,53,44,34,59,76,71,65,48,53,74,75,38,83,79,67,44,27,41,35,56,42,69,57,21,52,56,50,50,42,52,50,53,53,48,54,63,52,49,53,54,51,50,30,38,76,70,63,72,34,52,74,67,58,49,49,51,50,54,50,49,56,51,55,69,73,56,45,56,53,51,55,61,49,50,77,72,50,78,54,66,66,60,50,49,53,49,43,51,53,53,46,52,59,47,52,54,52,45,35,50,51,42,48,63,77,37,42,70,36,37,76,68,50,67,60,79,88,55,38,64,81,66,37,60,70,61,46,38,51,26,49,51,51,48,53,50,49,40,55,70,51,54,63,62,27,68,71,50,45,55,50,50,55,50,49,51,54,44,51,54,50,52,50,52,54,52,50,51,18,62,73,43,53,88,41,72,68,22,44,59,57,58,73,66,55,61,86,90,42,54,51,79,46,92,48,69,65,51,17,46,50,26,47,50,51,56,58,71,70,46,50,74,69,53,48,50,50,52,48,30,45,74,71,62,76,50,67,83,84,128

Radius of gyration: 23.62 Å; Cα contacts (8 Å, |Δi|>4): 252; chains: 1; bounding box: 65×38×65 Å

Secondary structure (DSSP, 8-state):
-TTTT---HHHHHHH-SS-BBGGGTTTSS--SB-GGGHHHHHHHHHHTT--EEETTTTEEPPPTHHHHHHHHHHHHHHHHHHHHHHHTTSS-HHHHHHHHHTTS-HHHHHHHHHHHTT---HHHHHHHHHHHHHHHHHHHHHHHHHHTHHHHHTT---S-TGGGS-HHHHHHHHHHHHHIIIIITTSHHHHHHHHHHHHHHHHHHHHHHHHHHSTTSHHHHHHHTTS-TTS-TT-SSHHHHHHHHHHHHHT--HHHHHHHHHHHTTS-PPP-

InterPro domains:
  IPR006261 dGTP triphosphohydrolase [TIGR01353] (2-266)
  IPR023293 Deoxyguanosinetriphosphate triphosphohydrolase, central domain superfamily [G3DSA:1.10.3410.10] (68-184)
  IPR026875 Phosphohydrolase-associated domain [PF13286] (164-263)

pLDDT: mean 93.42, std 6.65, range [43.94, 98.38]

Mean predicted aligned error: 4.91 Å